Protein AF-A0A7V9T145-F1 (afdb_monomer_lite)

Foldseek 3Di:
DVVQVAAPAFDDWDDDPVDPDIDTHHVLNVLVVVQQADPAAEQFELCQLQNAPCCDPPRPRVRGHSDVSQDPPRAHPNGAHHAYQYFPHGQPCLVVVVVVQSVCVSVVNHPDFDADPSNYRCVFFVDFQLVLAPQVVLLLLLHEDPDQPDLHHPQQQAAPRVPAGGCCSVCPRPNNDHDAVNNRHHHCNRRDSCPNPVRPPRRHRDPVCVVSSVVSNVSNVPVVVVVVLVVLVVPDDPLCVVVVDDPDPPDPRDRDDPVSVVVVVVVQCVVCVVHDPPDDDPPPCCVPSPPDDPVPDPPPDPPVVPPPPPPPDD

Secondary structure (DSSP, 8-state):
-TTTTS-S-EEEEEE-TTSSSEEEEEHHHHHHHHGGG-S--EEESHHHHH--GGGSTT-SS----HHHHH-TT---TTS--PEEE--SSPPHHHHHHHHHHHHHHHTTSSPPPPB-TTSSBHHHHSSBGGGG-TTHHHHHTT-B-SSTT-SSBGGGGT--GGG-B--HHHH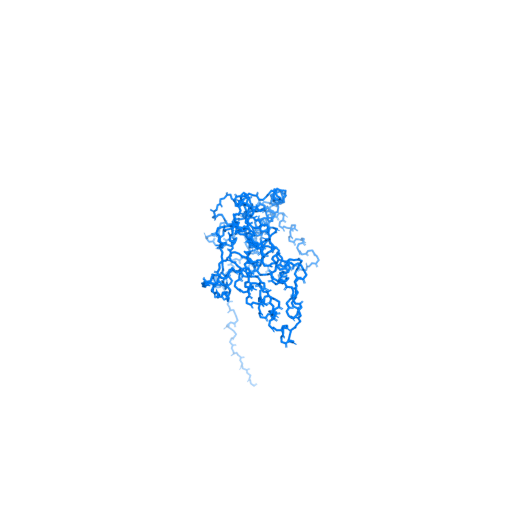TTBTTB--TTTTTPPP--TTSTTTTGGG-STTS--TTHHHHHHHHHHHHHHHHHHHHHHHHHHTS-HHHHHHT----TT---PPPPHHHHHHHHHHHHHHTTTSPPSSPPTT--HHHHSS-BTTB-TT---GGG---------

Sequence (314 aa):
ADRTGGYFCAMGVETITDREGSHPVPTATWLARLAPGAAATIAIGTCATWGGIPSADGNPTGSMSVMDYLGGDYRSAFGLPVINIPGCAPVGDNFTETVFAVLLFLQGLGPLPTFDELGRPAWLFGETVHRGCTRAGYYEEGVFAKEYGDPECLVEIGCWGPVVNCNIVKRGAINHMGGCMEAGGVCIACTMPGFPDKFSPFYKAPPGALVSTAASMGVGAVIRRLRRLSNRHASREVRWDRLDQVPSGWGNLKAQTPSLKVMELFYQKWQHFRAKKPGRPPGSEDRFWGGDRPGLRSDYHDHSATLEDTDERH

pLDDT: mean 86.25, std 15.74, range [39.91, 98.69]

Structure (mmCIF, N/CA/C/O backbone):
data_AF-A0A7V9T145-F1
#
_entry.id   AF-A0A7V9T145-F1
#
loop_
_atom_site.group_PDB
_atom_site.id
_atom_site.type_symbol
_atom_site.label_atom_id
_atom_site.label_alt_id
_atom_site.label_comp_id
_atom_site.label_asym_id
_atom_site.label_entity_id
_atom_site.label_seq_id
_atom_site.pdbx_PDB_ins_code
_atom_site.Cartn_x
_atom_site.Cartn_y
_atom_site.Cartn_z
_atom_site.occupancy
_atom_site.B_iso_or_equiv
_atom_site.auth_seq_id
_atom_site.auth_comp_id
_atom_site.auth_asym_id
_atom_site.auth_atom_id
_atom_site.pdbx_PDB_model_num
ATOM 1 N N . ALA A 1 1 ? 13.802 12.932 -31.241 1.00 54.22 1 ALA A N 1
ATOM 2 C CA . ALA A 1 1 ? 14.193 14.339 -31.042 1.00 54.22 1 ALA A CA 1
ATOM 3 C C . ALA A 1 1 ? 13.202 15.263 -31.738 1.00 54.22 1 ALA A C 1
ATOM 5 O O . ALA A 1 1 ? 12.566 16.042 -31.051 1.00 54.22 1 ALA A O 1
ATOM 6 N N . ASP A 1 2 ? 12.962 15.095 -33.040 1.00 46.81 2 ASP A N 1
ATOM 7 C CA . ASP A 1 2 ? 12.164 16.046 -33.838 1.00 46.81 2 ASP A CA 1
ATOM 8 C C . ASP A 1 2 ? 10.702 16.230 -33.386 1.00 46.81 2 ASP A C 1
ATOM 10 O O . ASP A 1 2 ? 10.147 17.310 -33.547 1.00 46.81 2 ASP A O 1
ATOM 14 N N . ARG A 1 3 ? 10.083 15.226 -32.743 1.00 50.62 3 ARG A N 1
ATOM 15 C CA . ARG A 1 3 ? 8.720 15.341 -32.176 1.00 50.62 3 ARG A CA 1
ATOM 16 C C . ARG A 1 3 ? 8.668 15.963 -30.770 1.00 50.62 3 ARG A C 1
ATOM 18 O O . ARG A 1 3 ? 7.638 16.496 -30.385 1.00 50.62 3 ARG A O 1
ATOM 25 N N . THR A 1 4 ? 9.738 15.854 -29.983 1.00 58.78 4 THR A N 1
ATOM 26 C CA . THR A 1 4 ? 9.765 16.199 -28.542 1.00 58.78 4 THR A CA 1
ATOM 27 C C . THR A 1 4 ? 10.765 17.303 -28.196 1.00 58.78 4 THR A C 1
ATOM 29 O O . THR A 1 4 ? 10.908 17.648 -27.030 1.00 58.78 4 THR A O 1
ATOM 32 N N . GLY A 1 5 ? 11.515 17.819 -29.172 1.00 63.78 5 GLY A N 1
ATOM 33 C CA . GLY A 1 5 ? 12.605 18.776 -28.957 1.00 63.78 5 GLY A CA 1
ATOM 34 C C . GLY A 1 5 ? 13.841 18.204 -28.246 1.00 63.78 5 GLY A C 1
ATOM 35 O O . GLY A 1 5 ? 14.768 18.954 -27.963 1.00 63.78 5 GLY A O 1
ATOM 36 N N . GLY A 1 6 ? 13.886 16.898 -27.946 1.00 79.12 6 GLY A N 1
ATOM 37 C CA . GLY A 1 6 ? 14.974 16.287 -27.173 1.00 79.12 6 GLY A CA 1
ATOM 38 C C . GLY A 1 6 ? 14.557 15.015 -26.429 1.00 79.12 6 GLY A C 1
ATOM 39 O O . GLY A 1 6 ? 13.824 14.186 -26.978 1.00 79.12 6 GLY A O 1
ATOM 40 N N . TYR A 1 7 ? 15.031 14.865 -25.190 1.00 86.25 7 TYR A N 1
ATOM 41 C CA . TYR A 1 7 ? 14.734 13.760 -24.271 1.00 86.25 7 TYR A CA 1
ATOM 42 C C . TYR A 1 7 ? 14.264 14.307 -22.911 1.00 86.25 7 TYR A C 1
ATOM 44 O O . TYR A 1 7 ? 14.775 15.317 -22.440 1.00 86.25 7 TYR A O 1
ATOM 52 N N . PHE A 1 8 ? 13.314 13.626 -22.261 1.00 91.94 8 PHE A N 1
ATOM 53 C CA . PHE A 1 8 ? 12.857 13.984 -20.906 1.00 91.94 8 PHE A CA 1
ATOM 54 C C . PHE A 1 8 ? 13.729 13.373 -19.800 1.00 91.94 8 PHE A C 1
ATOM 56 O O . PHE A 1 8 ? 13.826 13.924 -18.709 1.00 91.94 8 PHE A O 1
ATOM 63 N N . CYS A 1 9 ? 14.365 12.231 -20.074 1.00 93.88 9 CYS A N 1
ATOM 64 C CA . CYS A 1 9 ? 15.250 11.538 -19.144 1.00 93.88 9 CYS A CA 1
ATOM 65 C C . CYS A 1 9 ? 16.340 10.800 -19.929 1.00 93.88 9 CYS A C 1
ATOM 67 O O . CYS A 1 9 ? 16.038 10.057 -20.866 1.00 93.88 9 CYS A O 1
ATOM 69 N N . ALA A 1 10 ? 17.599 11.008 -19.554 1.00 93.69 10 ALA A N 1
ATOM 70 C CA . ALA A 1 10 ? 18.749 10.339 -20.146 1.00 93.69 10 ALA A CA 1
ATOM 71 C C . ALA A 1 10 ? 19.770 9.985 -19.064 1.00 93.69 10 ALA A C 1
ATOM 73 O O . ALA A 1 10 ? 19.859 10.656 -18.036 1.00 93.69 10 ALA A O 1
ATOM 74 N N . MET A 1 11 ? 20.537 8.928 -19.309 1.00 95.00 11 MET A N 1
ATOM 75 C CA . MET A 1 11 ? 21.621 8.479 -18.444 1.00 95.00 11 MET A CA 1
ATOM 76 C C . MET A 1 11 ? 22.809 8.088 -19.320 1.00 95.00 11 MET A C 1
ATOM 78 O O . MET A 1 11 ? 22.653 7.314 -20.255 1.00 95.00 11 MET A O 1
ATOM 82 N N . GLY A 1 12 ? 23.996 8.615 -19.027 1.00 93.62 12 GLY A N 1
ATOM 83 C CA . GLY A 1 12 ? 25.187 8.368 -19.844 1.00 93.62 12 GLY A CA 1
ATOM 84 C C . GLY A 1 12 ? 25.146 9.027 -21.229 1.00 93.62 12 GLY A C 1
ATOM 85 O O . GLY A 1 12 ? 24.196 9.726 -21.589 1.00 93.62 12 GLY A O 1
ATOM 86 N N . VAL A 1 13 ? 26.215 8.807 -21.995 1.00 91.56 13 VAL A N 1
ATOM 87 C CA . VAL A 1 13 ? 26.423 9.350 -23.344 1.00 91.56 13 VAL A CA 1
ATOM 88 C C . VAL A 1 13 ? 26.999 8.269 -24.256 1.00 91.56 13 VAL A C 1
ATOM 90 O O . VAL A 1 13 ? 27.774 7.432 -23.797 1.00 91.56 13 VAL A O 1
ATOM 93 N N . GLU A 1 14 ? 26.638 8.288 -25.536 1.00 88.00 14 GLU A N 1
ATOM 94 C CA . GLU A 1 14 ? 27.227 7.417 -26.556 1.00 88.00 14 GLU A CA 1
ATOM 95 C C . GLU A 1 14 ? 27.640 8.217 -27.793 1.00 88.00 14 GLU A C 1
ATOM 97 O O . GLU A 1 14 ? 27.057 9.257 -28.106 1.00 88.00 14 GLU A O 1
ATOM 102 N N . THR A 1 15 ? 28.680 7.746 -28.477 1.00 83.44 15 THR A N 1
ATOM 103 C CA . THR A 1 15 ? 29.142 8.315 -29.747 1.00 83.44 15 THR A CA 1
ATOM 104 C C . THR A 1 15 ? 28.602 7.443 -30.872 1.00 83.44 15 THR A C 1
ATOM 106 O O . THR A 1 15 ? 28.925 6.257 -30.934 1.00 83.44 15 THR A O 1
ATOM 109 N N . ILE A 1 16 ? 27.782 8.013 -31.758 1.00 71.94 16 ILE A N 1
ATOM 110 C CA . ILE A 1 16 ? 27.348 7.324 -32.980 1.00 71.94 16 ILE A CA 1
ATOM 111 C C . ILE A 1 16 ? 28.464 7.481 -34.009 1.00 71.94 16 ILE A C 1
ATOM 113 O O . ILE A 1 16 ? 28.870 8.597 -34.309 1.00 71.94 16 ILE A O 1
ATOM 117 N N . THR A 1 17 ? 28.943 6.371 -34.567 1.00 65.06 17 THR A N 1
ATOM 118 C CA . THR A 1 17 ? 30.048 6.340 -35.545 1.00 65.06 17 THR A CA 1
ATOM 119 C C . THR A 1 17 ? 29.794 7.191 -36.792 1.00 65.06 17 THR A C 1
ATOM 121 O O . THR A 1 17 ? 30.741 7.616 -37.445 1.00 65.06 17 THR A O 1
ATOM 124 N N . ASP A 1 18 ? 28.525 7.480 -37.085 1.00 64.50 18 ASP A N 1
ATOM 125 C CA . ASP A 1 18 ? 28.069 8.061 -38.349 1.00 64.50 18 ASP A CA 1
ATOM 126 C C . ASP A 1 18 ? 27.636 9.539 -38.217 1.00 64.50 18 ASP A C 1
ATOM 128 O O . ASP A 1 18 ? 27.174 10.148 -39.184 1.00 64.50 18 ASP A O 1
ATOM 132 N N . ARG A 1 19 ? 27.751 10.138 -37.022 1.00 60.25 19 ARG A N 1
ATOM 133 C CA . ARG A 1 19 ? 27.501 11.569 -36.770 1.00 60.25 19 ARG A CA 1
ATOM 134 C C . ARG A 1 19 ? 28.586 12.121 -35.851 1.00 60.25 19 ARG A C 1
ATOM 136 O O . ARG A 1 19 ? 28.863 11.535 -34.812 1.00 60.25 19 ARG A O 1
ATOM 143 N N . GLU A 1 20 ? 29.169 13.269 -36.190 1.00 62.22 20 GLU A N 1
ATOM 144 C CA . GLU A 1 20 ? 30.061 13.969 -35.261 1.00 62.22 20 GLU A CA 1
ATOM 145 C C . GLU A 1 20 ? 29.284 14.375 -33.995 1.00 62.22 20 GLU A C 1
ATOM 147 O O . GLU A 1 20 ? 28.350 15.176 -34.057 1.00 62.22 20 GLU A O 1
ATOM 152 N N . GLY A 1 21 ? 29.663 13.807 -32.845 1.00 70.44 21 GLY A N 1
ATOM 153 C CA . GLY A 1 21 ? 29.170 14.203 -31.524 1.00 70.44 21 GLY A CA 1
ATOM 154 C C . GLY A 1 21 ? 28.744 13.040 -30.623 1.00 70.44 21 GLY A C 1
ATOM 155 O O . GLY A 1 21 ? 28.199 12.032 -31.070 1.00 70.44 21 GLY A O 1
ATOM 156 N N . SER A 1 22 ? 28.970 13.198 -29.317 1.00 79.88 22 SER A N 1
ATOM 157 C CA . SER A 1 22 ? 28.347 12.353 -28.294 1.00 79.88 22 SER A CA 1
ATOM 158 C C . SER A 1 22 ? 26.926 12.828 -28.019 1.00 79.88 22 SER A C 1
ATOM 160 O O . SER A 1 22 ? 26.682 14.032 -27.924 1.00 79.88 22 SER A O 1
ATOM 162 N N . HIS A 1 23 ? 25.992 11.899 -27.836 1.00 85.00 23 HIS A N 1
ATOM 163 C CA . HIS A 1 23 ? 24.628 12.226 -27.445 1.00 85.00 23 HIS A CA 1
ATOM 164 C C . HIS A 1 23 ? 24.214 11.485 -26.167 1.00 85.00 23 HIS A C 1
ATOM 166 O O . HIS A 1 23 ? 24.665 10.367 -25.913 1.00 85.00 23 HIS A O 1
ATOM 172 N N . PRO A 1 24 ? 23.328 12.074 -25.352 1.00 90.62 24 PRO A N 1
ATOM 173 C CA . PRO A 1 24 ? 22.758 11.396 -24.194 1.00 90.62 24 PRO A CA 1
ATOM 174 C C . PRO A 1 24 ? 21.926 10.181 -24.602 1.00 90.62 24 PRO A C 1
ATOM 176 O O . PRO A 1 24 ? 21.231 10.211 -25.622 1.00 90.62 24 PRO A O 1
ATOM 179 N N . VAL A 1 25 ? 21.984 9.116 -23.802 1.00 91.94 25 VAL A N 1
ATOM 180 C CA . VAL A 1 25 ? 21.205 7.893 -24.039 1.00 91.94 25 VAL A CA 1
ATOM 181 C C . VAL A 1 25 ? 19.909 7.964 -23.229 1.00 91.94 25 VAL A C 1
ATOM 183 O O . VAL A 1 25 ? 19.971 8.006 -21.996 1.00 91.94 25 VAL A O 1
ATOM 186 N N . PRO A 1 26 ? 18.724 7.983 -23.868 1.00 92.38 26 PRO A N 1
ATOM 187 C CA . PRO A 1 26 ? 17.456 7.946 -23.148 1.00 92.38 26 PRO A CA 1
ATOM 188 C C . PRO A 1 26 ? 17.372 6.730 -22.221 1.00 92.38 26 PRO A C 1
ATOM 190 O O . PRO A 1 26 ? 17.776 5.629 -22.593 1.00 92.38 26 PRO A O 1
ATOM 193 N N . THR A 1 27 ? 16.814 6.888 -21.022 1.00 94.31 27 THR A N 1
ATOM 194 C CA . THR A 1 27 ? 16.737 5.783 -20.043 1.00 94.31 27 THR A CA 1
ATOM 195 C C . THR A 1 27 ? 15.926 4.586 -20.543 1.00 94.31 27 THR A C 1
ATOM 197 O O . THR A 1 27 ? 16.288 3.445 -20.266 1.00 94.31 27 THR A O 1
ATOM 200 N N . ALA A 1 28 ? 14.896 4.819 -21.361 1.00 93.50 28 ALA A N 1
ATOM 201 C CA . ALA A 1 28 ? 14.155 3.755 -22.042 1.00 93.50 28 ALA A CA 1
ATOM 202 C C . ALA A 1 28 ? 15.056 2.906 -22.964 1.00 93.50 28 ALA A C 1
ATOM 204 O O . ALA A 1 28 ? 14.918 1.687 -23.013 1.00 93.50 28 ALA A O 1
ATOM 205 N N . THR A 1 29 ? 16.035 3.525 -23.634 1.00 93.94 29 THR A N 1
ATOM 206 C CA . THR A 1 29 ? 17.014 2.810 -24.467 1.00 93.94 29 THR A CA 1
ATOM 207 C C . THR A 1 29 ? 17.874 1.869 -23.627 1.00 93.94 29 THR A C 1
ATOM 209 O O . THR A 1 29 ? 18.133 0.742 -24.046 1.00 93.94 29 THR A O 1
ATOM 212 N N . TRP A 1 30 ? 18.285 2.284 -22.423 1.00 95.75 30 TRP A N 1
ATOM 213 C CA . TRP A 1 30 ? 18.982 1.385 -21.500 1.00 95.75 30 TRP A CA 1
ATOM 214 C C . TRP A 1 30 ? 18.117 0.204 -21.089 1.00 95.75 30 TRP A C 1
ATOM 216 O O . TRP A 1 30 ? 18.595 -0.927 -21.113 1.00 95.75 30 TRP A O 1
ATOM 226 N N . LEU A 1 31 ? 16.846 0.446 -20.768 1.00 96.25 31 LEU A N 1
ATOM 227 C CA . LEU A 1 31 ? 15.922 -0.621 -20.401 1.00 96.25 31 LEU A CA 1
ATOM 228 C C . LEU A 1 31 ? 15.773 -1.647 -21.536 1.00 96.25 31 LEU A C 1
ATOM 230 O O . LEU A 1 31 ? 15.919 -2.840 -21.288 1.00 96.25 31 LEU A O 1
ATOM 234 N N . ALA A 1 32 ? 15.591 -1.197 -22.782 1.00 95.94 32 ALA A N 1
ATOM 235 C CA . ALA A 1 32 ? 15.514 -2.081 -23.949 1.00 95.94 32 ALA A CA 1
ATOM 236 C C . ALA A 1 32 ? 16.791 -2.906 -24.180 1.00 95.94 32 ALA A C 1
ATOM 238 O O . ALA A 1 32 ? 16.711 -4.065 -24.580 1.00 95.94 32 ALA A O 1
ATOM 239 N N . ARG A 1 33 ? 17.971 -2.325 -23.929 1.00 96.19 33 ARG A N 1
ATOM 240 C CA . ARG A 1 33 ? 19.263 -3.010 -24.109 1.00 96.19 33 ARG A CA 1
ATOM 241 C C . ARG A 1 33 ? 19.558 -4.015 -22.995 1.00 96.19 33 ARG A C 1
ATOM 243 O O . ARG A 1 33 ? 20.110 -5.076 -23.265 1.00 96.19 33 ARG A O 1
ATOM 250 N N . LEU A 1 34 ? 19.229 -3.674 -21.750 1.00 97.81 34 LEU A N 1
ATOM 251 C CA . LEU A 1 34 ? 19.644 -4.436 -20.569 1.00 97.81 34 LEU A CA 1
ATOM 252 C C . LEU A 1 34 ? 18.627 -5.509 -20.164 1.00 97.81 34 LEU A C 1
ATOM 254 O O . LEU A 1 34 ? 19.027 -6.597 -19.754 1.00 97.81 34 LEU A O 1
ATOM 258 N N . ALA A 1 35 ? 17.325 -5.235 -20.289 1.00 97.69 35 ALA A N 1
ATOM 259 C CA . ALA A 1 35 ? 16.279 -6.134 -19.801 1.00 97.69 35 ALA A CA 1
ATOM 260 C C . ALA A 1 35 ? 16.310 -7.551 -20.415 1.00 97.69 35 ALA A C 1
ATOM 262 O O . ALA A 1 35 ? 16.080 -8.496 -19.658 1.00 97.69 35 ALA A O 1
ATOM 263 N N . PRO A 1 36 ? 16.611 -7.758 -21.717 1.00 95.44 36 PRO A N 1
ATOM 264 C CA . PRO A 1 36 ? 16.660 -9.106 -22.297 1.00 95.44 36 PRO A CA 1
ATOM 265 C C . PRO A 1 36 ? 17.765 -9.998 -21.712 1.00 95.44 36 PRO A C 1
ATOM 267 O O . PRO A 1 36 ? 17.592 -11.209 -21.618 1.00 95.44 36 PRO A O 1
ATOM 270 N N . GLY A 1 37 ? 18.898 -9.410 -21.308 1.00 96.94 37 GLY A N 1
ATOM 271 C CA . GLY A 1 37 ? 20.033 -10.135 -20.724 1.00 96.94 37 GLY A CA 1
ATOM 272 C C . GLY A 1 37 ? 20.033 -10.185 -19.194 1.00 96.94 37 GLY A C 1
ATOM 273 O O . GLY A 1 37 ? 20.878 -10.853 -18.601 1.00 96.94 37 GLY A O 1
ATOM 274 N N . ALA A 1 38 ? 19.118 -9.469 -18.537 1.00 98.06 38 ALA A N 1
ATOM 275 C CA . ALA A 1 38 ? 19.057 -9.404 -17.084 1.00 98.06 38 ALA A CA 1
ATOM 276 C C . ALA A 1 38 ? 18.619 -10.746 -16.481 1.00 98.06 38 ALA A C 1
ATOM 278 O O . ALA A 1 38 ? 17.720 -11.409 -17.000 1.00 98.06 38 ALA A O 1
ATOM 279 N N . ALA A 1 39 ? 19.205 -11.123 -15.339 1.00 97.44 39 ALA A N 1
ATOM 280 C CA . ALA A 1 39 ? 18.784 -12.327 -14.622 1.00 97.44 39 ALA A CA 1
ATOM 281 C C . ALA A 1 39 ? 17.340 -12.202 -14.101 1.00 97.44 39 ALA A C 1
ATOM 283 O O . ALA A 1 39 ? 16.518 -13.106 -14.248 1.00 97.44 39 ALA A O 1
ATOM 284 N N . ALA A 1 40 ? 17.016 -11.029 -13.564 1.00 97.69 40 ALA A N 1
ATOM 285 C CA . ALA A 1 40 ? 15.676 -10.603 -13.198 1.00 97.69 40 ALA A CA 1
ATOM 286 C C . ALA A 1 40 ? 15.556 -9.093 -13.431 1.00 97.69 40 ALA A C 1
ATOM 288 O O . ALA A 1 40 ? 16.534 -8.362 -13.268 1.00 97.69 40 ALA A O 1
ATOM 289 N N . THR A 1 41 ? 14.351 -8.632 -13.757 1.00 98.12 41 THR A N 1
ATOM 290 C CA . THR A 1 41 ? 14.025 -7.204 -13.837 1.00 98.12 41 THR A CA 1
ATOM 291 C C . THR A 1 41 ? 13.058 -6.872 -12.713 1.00 98.12 41 THR A C 1
ATOM 293 O O . THR A 1 41 ? 11.949 -7.401 -12.668 1.00 98.12 41 THR A O 1
ATOM 296 N N . ILE A 1 42 ? 13.491 -6.013 -11.790 1.00 98.25 42 ILE A N 1
ATOM 297 C CA . ILE A 1 42 ? 12.717 -5.623 -10.609 1.00 98.25 42 ILE A CA 1
ATOM 298 C C . ILE A 1 42 ? 12.365 -4.141 -10.732 1.00 98.25 42 ILE A C 1
ATOM 300 O O . ILE A 1 42 ? 13.246 -3.282 -10.715 1.00 98.25 42 ILE A O 1
ATOM 304 N N . ALA A 1 43 ? 11.076 -3.843 -10.847 1.00 98.44 43 ALA A N 1
ATOM 305 C CA . ALA A 1 43 ? 10.554 -2.487 -10.834 1.00 98.44 43 ALA A CA 1
ATOM 306 C C . ALA A 1 43 ? 10.288 -2.063 -9.384 1.00 98.44 43 ALA A C 1
ATOM 308 O O . ALA A 1 43 ? 9.447 -2.644 -8.698 1.00 98.44 43 ALA A O 1
ATOM 309 N N . ILE A 1 44 ? 11.021 -1.056 -8.907 1.00 98.50 44 ILE A N 1
ATOM 310 C CA . ILE A 1 44 ? 10.969 -0.607 -7.511 1.00 98.50 44 ILE A CA 1
ATOM 311 C C . ILE A 1 44 ? 10.294 0.758 -7.440 1.00 98.50 44 ILE A C 1
ATOM 313 O O . ILE A 1 44 ? 10.715 1.724 -8.074 1.00 98.50 44 ILE A O 1
ATOM 317 N N . GLY A 1 45 ? 9.252 0.830 -6.623 1.00 98.62 45 GLY A N 1
ATOM 318 C CA . GLY A 1 45 ? 8.406 1.994 -6.456 1.00 98.62 45 GLY A CA 1
ATOM 319 C C . GLY A 1 45 ? 7.301 2.095 -7.503 1.00 98.62 45 GLY A C 1
ATOM 320 O O . GLY A 1 45 ? 7.355 1.533 -8.599 1.00 98.62 45 GLY A O 1
ATOM 321 N N . THR A 1 46 ? 6.259 2.838 -7.151 1.00 98.69 46 THR A N 1
ATOM 322 C CA . THR A 1 46 ? 5.044 2.977 -7.969 1.00 98.69 46 THR A CA 1
ATOM 323 C C . THR A 1 46 ? 5.318 3.601 -9.331 1.00 98.69 46 THR A C 1
ATOM 325 O O . THR A 1 46 ? 4.723 3.194 -10.323 1.00 98.69 46 THR A O 1
ATOM 328 N N . CYS A 1 47 ? 6.304 4.498 -9.413 1.00 98.56 47 CYS A N 1
ATOM 329 C CA . CYS A 1 47 ? 6.721 5.071 -10.686 1.00 98.56 47 CYS A CA 1
ATOM 330 C C . CYS A 1 47 ? 7.255 4.008 -11.659 1.00 98.56 47 CYS A C 1
ATOM 332 O O . CYS A 1 47 ? 6.882 3.989 -12.824 1.00 98.56 47 CYS A O 1
ATOM 334 N N . ALA A 1 48 ? 8.097 3.087 -11.186 1.00 98.50 48 ALA A N 1
ATOM 335 C CA . ALA A 1 48 ? 8.656 2.044 -12.042 1.00 98.50 48 ALA A CA 1
ATOM 336 C C . ALA A 1 48 ? 7.647 0.924 -12.339 1.00 98.50 48 ALA A C 1
ATOM 338 O O . ALA A 1 48 ? 7.693 0.332 -13.412 1.00 98.50 48 ALA A O 1
ATOM 339 N N . THR A 1 49 ? 6.752 0.625 -11.395 1.00 98.44 49 THR A N 1
ATOM 340 C CA . THR A 1 49 ? 5.801 -0.496 -11.501 1.00 98.44 49 THR A CA 1
ATOM 341 C C . THR A 1 49 ? 4.563 -0.160 -12.325 1.00 98.44 49 THR A C 1
ATOM 343 O O . THR A 1 49 ? 4.146 -1.004 -13.110 1.00 98.44 49 THR A O 1
ATOM 346 N N . TRP A 1 50 ? 4.018 1.062 -12.207 1.00 98.12 50 TRP A N 1
ATOM 347 C CA . TRP A 1 50 ? 2.781 1.492 -12.896 1.00 98.12 50 TRP A CA 1
ATOM 348 C C . TRP A 1 50 ? 2.823 2.927 -13.439 1.00 98.12 50 TRP A C 1
ATOM 350 O O . TRP A 1 50 ? 1.791 3.485 -13.790 1.00 98.12 50 TRP A O 1
ATOM 360 N N . GLY A 1 51 ? 3.999 3.557 -13.473 1.00 97.88 51 GLY A N 1
ATOM 361 C CA . GLY A 1 51 ? 4.177 4.935 -13.935 1.00 97.88 51 GLY A CA 1
ATOM 362 C C . GLY A 1 51 ? 3.977 5.976 -12.827 1.00 97.88 51 GLY A C 1
ATOM 363 O O . GLY A 1 51 ? 4.793 6.890 -12.703 1.00 97.88 51 GLY A O 1
ATOM 364 N N . GLY A 1 52 ? 2.994 5.783 -11.940 1.00 98.19 52 GLY A N 1
ATOM 365 C CA . GLY A 1 52 ? 2.787 6.593 -10.735 1.00 98.19 52 GLY A CA 1
ATOM 366 C C . GLY A 1 52 ? 2.533 8.080 -11.013 1.00 98.19 52 GLY A C 1
ATOM 367 O O . GLY A 1 52 ? 1.904 8.444 -11.997 1.00 98.19 52 GLY A O 1
ATOM 368 N N . ILE A 1 53 ? 3.032 8.966 -10.139 1.00 98.31 53 ILE A N 1
ATOM 369 C CA . ILE A 1 53 ? 2.833 10.423 -10.282 1.00 98.31 53 ILE A CA 1
ATOM 370 C C . ILE A 1 53 ? 3.339 10.955 -11.640 1.00 98.31 53 ILE A C 1
ATOM 372 O O . ILE A 1 53 ? 2.614 11.726 -12.262 1.00 98.31 53 ILE A O 1
ATOM 376 N N . PRO A 1 54 ? 4.525 10.561 -12.151 1.00 97.81 54 PRO A N 1
ATOM 377 C CA . PRO A 1 54 ? 4.976 11.002 -13.473 1.00 97.81 54 PRO A CA 1
ATOM 378 C C . PRO A 1 54 ? 4.052 10.621 -14.636 1.00 97.81 54 PRO A C 1
ATOM 380 O O . PRO A 1 54 ? 4.060 11.319 -15.644 1.00 97.81 54 PRO A O 1
ATOM 383 N N . SER A 1 55 ? 3.289 9.529 -14.522 1.00 97.75 55 SER A N 1
ATOM 384 C CA . SER A 1 55 ? 2.335 9.084 -15.547 1.00 97.75 55 SER A CA 1
ATOM 385 C C . SER A 1 55 ? 0.892 9.495 -15.254 1.00 97.75 55 SER A C 1
ATOM 387 O O . SER A 1 55 ? -0.014 8.998 -15.922 1.00 97.75 55 SER A O 1
ATOM 389 N N . ALA A 1 56 ? 0.666 10.346 -14.251 1.00 97.75 56 ALA A N 1
ATOM 390 C CA . ALA A 1 56 ? -0.664 10.838 -13.913 1.00 97.75 56 ALA A CA 1
ATOM 391 C C . ALA A 1 56 ? -1.311 11.581 -15.096 1.00 97.75 56 ALA A C 1
ATOM 393 O O . ALA A 1 56 ? -0.637 11.971 -16.062 1.00 97.75 56 ALA A O 1
ATOM 394 N N . ASP A 1 57 ? -2.626 11.774 -15.023 1.00 97.25 57 ASP A N 1
ATOM 395 C CA . ASP A 1 57 ? -3.381 12.484 -16.052 1.00 97.25 57 ASP A CA 1
ATOM 396 C C . ASP A 1 57 ? -2.799 13.883 -16.326 1.00 97.25 57 ASP A C 1
ATOM 398 O O . ASP A 1 57 ? -2.379 14.612 -15.424 1.00 97.25 57 ASP A O 1
ATOM 402 N N . GLY A 1 58 ? -2.727 14.243 -17.607 1.00 95.62 58 GLY A N 1
ATOM 403 C CA . GLY A 1 58 ? -2.072 15.471 -18.064 1.00 95.62 58 GLY A CA 1
ATOM 404 C C . GLY A 1 58 ? -0.540 15.415 -18.163 1.00 95.62 58 GLY A C 1
ATOM 405 O O . GLY A 1 58 ? 0.074 16.452 -18.423 1.00 95.62 58 GLY A O 1
ATOM 406 N N . ASN A 1 59 ? 0.104 14.250 -17.990 1.00 94.75 59 ASN A N 1
ATOM 407 C CA . ASN A 1 59 ? 1.558 14.156 -18.144 1.00 94.75 59 ASN A CA 1
ATOM 408 C C . ASN A 1 59 ? 2.019 14.541 -19.574 1.00 94.75 59 ASN A C 1
ATOM 410 O O . ASN A 1 59 ? 1.531 13.985 -20.559 1.00 94.75 59 ASN A O 1
ATOM 414 N N . PRO A 1 60 ? 2.991 15.463 -19.721 1.00 92.75 60 PRO A N 1
ATOM 415 C CA . PRO A 1 60 ? 3.498 15.881 -21.032 1.00 92.75 60 PRO A CA 1
ATOM 416 C C . PRO A 1 60 ? 4.611 14.965 -21.566 1.00 92.75 60 PRO A C 1
ATOM 418 O O . PRO A 1 60 ? 5.086 15.150 -22.686 1.00 92.75 60 PRO A O 1
ATOM 421 N N . THR A 1 61 ? 5.076 14.013 -20.752 1.00 93.00 61 THR A N 1
ATOM 422 C CA . THR A 1 61 ? 6.263 13.192 -21.020 1.00 93.00 61 THR A CA 1
ATOM 423 C C . THR A 1 61 ? 5.943 11.865 -21.701 1.00 93.00 61 THR A C 1
ATOM 425 O O . THR A 1 61 ? 6.844 11.255 -22.279 1.00 93.00 61 THR A O 1
ATOM 428 N N . GLY A 1 62 ? 4.693 11.394 -21.623 1.00 92.19 62 GLY A N 1
ATOM 429 C CA . GLY A 1 62 ? 4.331 10.024 -21.991 1.00 92.19 62 GLY A CA 1
ATOM 430 C C . GLY A 1 62 ? 4.971 8.986 -21.066 1.00 92.19 62 GLY A C 1
ATOM 431 O O . GLY A 1 62 ? 5.313 7.892 -21.516 1.00 92.19 62 GLY A O 1
ATOM 432 N N . SER A 1 63 ? 5.212 9.347 -19.801 1.00 95.94 63 SER A N 1
ATOM 433 C CA . SER A 1 63 ? 5.811 8.450 -18.811 1.00 95.94 63 SER A CA 1
ATOM 434 C C . SER A 1 63 ? 4.931 7.218 -18.593 1.00 95.94 63 SER A C 1
ATOM 436 O O . SER A 1 63 ? 3.714 7.323 -18.499 1.00 95.94 63 SER A O 1
ATOM 438 N N . MET A 1 64 ? 5.563 6.051 -18.487 1.00 96.31 64 MET A N 1
ATOM 439 C CA . MET A 1 64 ? 4.904 4.759 -18.277 1.00 96.31 64 MET A CA 1
ATOM 440 C C . MET A 1 64 ? 5.777 3.854 -17.406 1.00 96.31 64 MET A C 1
ATOM 442 O O . MET A 1 64 ? 6.927 4.192 -17.106 1.00 96.31 64 MET A O 1
ATOM 446 N N . SER A 1 65 ? 5.236 2.708 -17.005 1.00 98.00 65 SER A N 1
ATOM 447 C CA . SER A 1 65 ? 5.963 1.738 -16.193 1.00 98.00 65 SER A CA 1
ATOM 448 C C . SER A 1 65 ? 6.946 0.877 -16.987 1.00 98.00 65 SER A C 1
ATOM 450 O O . SER A 1 65 ? 6.894 0.787 -18.213 1.00 98.00 65 SER A O 1
ATOM 452 N N . VAL A 1 66 ? 7.819 0.173 -16.263 1.00 98.38 66 VAL A N 1
ATOM 453 C CA . VAL A 1 66 ? 8.673 -0.889 -16.816 1.00 98.38 66 VAL A CA 1
ATOM 454 C C . VAL A 1 66 ? 7.825 -2.022 -17.397 1.00 98.38 66 VAL A C 1
ATOM 456 O O . VAL A 1 66 ? 8.172 -2.566 -18.442 1.00 98.38 66 VAL A O 1
ATOM 459 N N . MET A 1 67 ? 6.714 -2.364 -16.739 1.00 96.38 67 MET A N 1
ATOM 460 C CA . MET A 1 67 ? 5.800 -3.415 -17.185 1.00 96.38 67 MET A CA 1
ATOM 461 C C . MET A 1 67 ? 5.098 -3.039 -18.497 1.00 96.38 67 MET A C 1
ATOM 463 O O . MET A 1 67 ? 5.045 -3.864 -19.405 1.00 96.38 67 MET A O 1
ATOM 467 N N . ASP A 1 68 ? 4.637 -1.794 -18.630 1.00 97.44 68 ASP A N 1
ATOM 468 C CA . ASP A 1 68 ? 4.025 -1.291 -19.867 1.00 97.44 68 ASP A CA 1
ATOM 469 C C . ASP A 1 68 ? 5.051 -1.203 -21.001 1.00 97.44 68 ASP A C 1
ATOM 471 O O . ASP A 1 68 ? 4.749 -1.550 -22.140 1.00 97.44 68 ASP A O 1
ATOM 475 N N . TYR A 1 69 ? 6.278 -0.771 -20.688 1.00 97.88 69 TYR A N 1
ATOM 476 C CA . TYR A 1 69 ? 7.342 -0.631 -21.679 1.00 97.88 69 TYR A CA 1
ATOM 477 C C . TYR A 1 69 ? 7.824 -1.979 -22.232 1.00 97.88 69 TYR A C 1
ATOM 479 O O . TYR A 1 69 ? 8.040 -2.109 -23.436 1.00 97.88 69 TYR A O 1
ATOM 487 N N . LEU A 1 70 ? 8.024 -2.977 -21.364 1.00 97.25 70 LEU A N 1
ATOM 488 C CA . LEU A 1 70 ? 8.521 -4.300 -21.760 1.00 97.25 70 LEU A CA 1
ATOM 489 C C . LEU A 1 70 ? 7.413 -5.223 -22.293 1.00 97.25 70 LEU A C 1
ATOM 491 O O . LEU A 1 70 ? 7.700 -6.124 -23.080 1.00 97.25 70 LEU A O 1
ATOM 495 N N . GLY A 1 71 ? 6.158 -4.989 -21.902 1.00 95.75 71 GLY A N 1
ATOM 496 C CA . GLY A 1 71 ? 4.996 -5.753 -22.352 1.00 95.75 71 GLY A CA 1
ATOM 497 C C . GLY A 1 71 ? 4.802 -7.095 -21.632 1.00 95.75 71 GLY A C 1
ATOM 498 O O . GLY A 1 71 ? 5.674 -7.595 -20.921 1.00 95.75 71 GLY A O 1
ATOM 499 N N . GLY A 1 72 ? 3.624 -7.700 -21.820 1.00 93.94 72 GLY A N 1
ATOM 500 C CA . GLY A 1 72 ? 3.212 -8.923 -21.108 1.00 93.94 72 GLY A CA 1
ATOM 501 C C . GLY A 1 72 ? 4.003 -10.188 -21.472 1.00 93.94 72 GLY A C 1
ATOM 502 O O . GLY A 1 72 ? 4.137 -11.101 -20.649 1.00 93.94 72 GLY A O 1
ATOM 503 N N . ASP A 1 73 ? 4.577 -10.223 -22.675 1.00 95.56 73 ASP A N 1
ATOM 504 C CA . ASP A 1 73 ? 5.377 -11.350 -23.168 1.00 95.56 73 ASP A CA 1
ATOM 505 C C . ASP A 1 73 ? 6.832 -11.310 -22.678 1.00 95.56 73 ASP A C 1
ATOM 507 O O . ASP A 1 73 ? 7.560 -12.292 -22.826 1.00 95.56 73 ASP A O 1
ATOM 511 N N . TYR A 1 74 ? 7.269 -10.206 -22.058 1.00 96.81 74 TYR A N 1
ATOM 512 C CA . TYR A 1 74 ? 8.634 -10.079 -21.562 1.00 96.81 74 TYR A CA 1
ATOM 513 C C . TYR A 1 74 ? 8.968 -11.162 -20.538 1.00 96.81 74 TYR A C 1
ATOM 515 O O . TYR A 1 74 ? 8.249 -11.372 -19.556 1.00 96.81 74 TYR A O 1
ATOM 523 N N . ARG A 1 75 ? 10.121 -11.798 -20.729 1.00 96.62 75 ARG A N 1
ATOM 524 C CA . ARG A 1 75 ? 10.758 -12.673 -19.751 1.00 96.62 75 ARG A CA 1
ATOM 525 C C . ARG A 1 75 ? 12.240 -12.324 -19.665 1.00 96.62 75 ARG A C 1
ATOM 527 O O . ARG A 1 75 ? 12.873 -12.048 -20.682 1.00 96.62 75 ARG A O 1
ATOM 534 N N . SER A 1 76 ? 12.778 -12.331 -18.450 1.00 96.75 76 SER A N 1
ATOM 535 C CA . SER A 1 76 ? 14.211 -12.198 -18.191 1.00 96.75 76 SER A CA 1
ATOM 536 C C . SER A 1 76 ? 14.986 -13.397 -18.753 1.00 96.75 76 SER A C 1
ATOM 538 O O . SER A 1 76 ? 14.389 -14.402 -19.149 1.00 96.75 76 SER A O 1
ATOM 540 N N . ALA A 1 77 ? 16.321 -13.352 -18.702 1.00 96.50 77 ALA A N 1
ATOM 541 C CA . ALA A 1 77 ? 17.175 -14.463 -19.134 1.00 96.50 77 ALA A CA 1
ATOM 542 C C . ALA A 1 77 ? 16.896 -15.789 -18.389 1.00 96.50 77 ALA A C 1
ATOM 544 O O . ALA A 1 77 ? 17.224 -16.860 -18.891 1.00 96.50 77 ALA A O 1
ATOM 545 N N . PHE A 1 78 ? 16.261 -15.724 -17.212 1.00 94.00 78 PHE A N 1
ATOM 546 C CA . PHE A 1 78 ? 15.866 -16.880 -16.397 1.00 94.00 78 PHE A CA 1
ATOM 547 C C . PHE A 1 7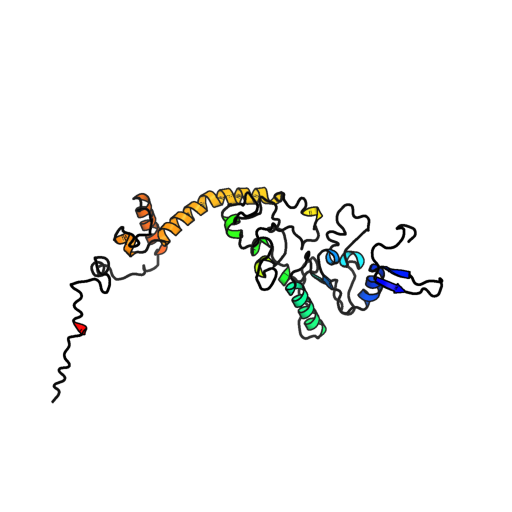8 ? 14.345 -17.107 -16.375 1.00 94.00 78 PHE A C 1
ATOM 549 O O . PHE A 1 78 ? 13.828 -17.798 -15.501 1.00 94.00 78 PHE A O 1
ATOM 556 N N . GLY A 1 79 ? 13.606 -16.528 -17.326 1.00 93.38 79 GLY A N 1
ATOM 557 C CA . GLY A 1 79 ? 12.174 -16.787 -17.481 1.00 93.38 79 GLY A CA 1
ATOM 558 C C . GLY A 1 79 ? 11.269 -16.038 -16.497 1.00 93.38 79 GLY A C 1
ATOM 559 O O . GLY A 1 79 ? 10.089 -16.371 -16.398 1.00 93.38 79 GLY A O 1
ATOM 560 N N . LEU A 1 80 ? 11.779 -15.036 -15.773 1.00 95.12 80 LEU A N 1
ATOM 561 C CA . LEU A 1 80 ? 10.980 -14.253 -14.825 1.00 95.12 80 LEU A CA 1
ATOM 562 C C . LEU A 1 80 ? 10.272 -13.088 -15.536 1.00 95.12 80 LEU A C 1
ATOM 564 O O . LEU A 1 80 ? 10.894 -12.431 -16.373 1.00 95.12 80 LEU A O 1
ATOM 568 N N . PRO A 1 81 ? 9.000 -12.784 -15.216 1.00 95.19 81 PRO A N 1
ATOM 569 C CA . PRO A 1 81 ? 8.366 -11.544 -15.659 1.00 95.19 81 PRO A CA 1
ATOM 570 C C . PRO A 1 81 ? 8.974 -10.332 -14.925 1.00 95.19 81 PRO A C 1
ATOM 572 O O . PRO A 1 81 ? 9.860 -10.475 -14.079 1.00 95.19 81 PRO A O 1
ATOM 575 N N . VAL A 1 82 ? 8.481 -9.125 -15.219 1.00 97.81 82 VAL A N 1
ATOM 576 C CA . VAL A 1 82 ? 8.795 -7.947 -14.395 1.00 97.81 82 VAL A CA 1
ATOM 577 C C . VAL A 1 82 ? 8.272 -8.176 -12.976 1.00 97.81 82 VAL A C 1
ATOM 579 O O . VAL A 1 82 ? 7.084 -8.430 -12.783 1.00 97.81 82 VAL A O 1
ATOM 582 N N . ILE A 1 83 ? 9.159 -8.076 -11.986 1.00 98.38 83 ILE A N 1
ATOM 583 C CA . ILE A 1 83 ? 8.811 -8.199 -10.569 1.00 98.38 83 ILE A CA 1
ATOM 584 C C . ILE A 1 83 ? 8.495 -6.809 -10.026 1.00 98.38 83 ILE A C 1
ATOM 586 O O . ILE A 1 83 ? 9.363 -5.935 -10.015 1.00 98.38 83 ILE A O 1
ATOM 590 N N . ASN A 1 84 ? 7.270 -6.606 -9.550 1.00 98.56 84 ASN A N 1
ATOM 591 C CA . ASN A 1 84 ? 6.793 -5.302 -9.108 1.00 98.56 84 ASN A CA 1
ATOM 592 C C . ASN A 1 84 ? 6.873 -5.148 -7.585 1.00 98.56 84 ASN A C 1
ATOM 594 O O . ASN A 1 84 ? 6.192 -5.851 -6.840 1.00 98.56 84 ASN A O 1
ATOM 598 N N . ILE A 1 85 ? 7.644 -4.167 -7.112 1.00 98.56 85 ILE A N 1
ATOM 599 C CA . ILE A 1 85 ? 7.734 -3.789 -5.694 1.00 98.56 85 ILE A CA 1
ATOM 600 C C . ILE A 1 85 ? 7.246 -2.344 -5.534 1.00 98.56 85 ILE A C 1
ATOM 602 O O . ILE A 1 85 ? 8.047 -1.408 -5.504 1.00 98.56 85 ILE A O 1
ATOM 606 N N . PRO A 1 86 ? 5.927 -2.128 -5.476 1.00 98.50 86 PRO A N 1
ATOM 607 C CA . PRO A 1 86 ? 5.338 -0.796 -5.481 1.00 98.50 86 PRO A CA 1
ATOM 608 C C . PRO A 1 86 ? 5.384 -0.084 -4.125 1.00 98.50 86 PRO A C 1
ATOM 610 O O . PRO A 1 86 ? 5.593 -0.686 -3.072 1.00 98.50 86 PRO A O 1
ATOM 613 N N . GLY A 1 87 ? 5.108 1.219 -4.170 1.00 97.88 87 GLY A N 1
ATOM 614 C CA . GLY A 1 87 ? 5.097 2.152 -3.045 1.00 97.88 87 GLY A CA 1
ATOM 615 C C . GLY A 1 87 ? 5.748 3.483 -3.422 1.00 97.88 87 GLY A C 1
ATOM 616 O O . GLY A 1 87 ? 6.553 3.554 -4.350 1.00 97.88 87 GLY A O 1
ATOM 617 N N . CYS A 1 88 ? 5.408 4.558 -2.711 1.00 97.69 88 CYS A N 1
ATOM 618 C CA . CYS A 1 88 ? 5.921 5.903 -2.995 1.00 97.69 88 CYS A CA 1
ATOM 619 C C . CYS A 1 88 ? 6.392 6.598 -1.703 1.00 97.69 88 CYS A C 1
ATOM 621 O O . CYS A 1 88 ? 5.748 7.530 -1.232 1.00 97.69 88 CYS A O 1
ATOM 623 N N . ALA A 1 89 ? 7.477 6.151 -1.063 1.00 96.12 89 ALA A N 1
ATOM 624 C CA . ALA A 1 89 ? 8.378 5.050 -1.441 1.00 96.12 89 ALA A CA 1
ATOM 625 C C . ALA A 1 89 ? 7.892 3.671 -0.925 1.00 96.12 89 ALA A C 1
ATOM 627 O O . ALA A 1 89 ? 7.050 3.623 -0.024 1.00 96.12 89 ALA A O 1
ATOM 628 N N . PRO A 1 90 ? 8.365 2.541 -1.491 1.00 95.12 90 PRO A N 1
ATOM 629 C CA . PRO A 1 90 ? 8.111 1.219 -0.918 1.00 95.12 90 PRO A CA 1
ATOM 630 C C . PRO A 1 90 ? 8.752 1.086 0.468 1.00 95.12 90 PRO A C 1
ATOM 632 O O . PRO A 1 90 ? 9.771 1.713 0.756 1.00 95.12 90 PRO A O 1
ATOM 635 N N . VAL A 1 91 ? 8.179 0.228 1.316 1.00 96.19 91 VAL A N 1
ATOM 636 C CA . VAL A 1 91 ? 8.825 -0.189 2.572 1.00 96.19 91 VAL A CA 1
ATOM 637 C C . VAL A 1 91 ? 10.158 -0.860 2.227 1.00 96.19 91 VAL A C 1
ATOM 639 O O . VAL A 1 91 ? 10.187 -1.759 1.388 1.00 96.19 91 VAL A O 1
ATOM 642 N N . GLY A 1 92 ? 11.256 -0.430 2.859 1.00 95.50 92 GLY A N 1
ATOM 643 C CA . GLY A 1 92 ? 12.609 -0.909 2.533 1.00 95.50 92 GLY A CA 1
ATOM 644 C C . GLY A 1 92 ? 12.745 -2.431 2.629 1.00 95.50 92 GLY A C 1
ATOM 645 O O . GLY A 1 92 ? 13.301 -3.057 1.729 1.00 95.50 92 GLY A O 1
ATOM 646 N N . ASP A 1 93 ? 12.130 -3.025 3.653 1.00 96.56 93 ASP A N 1
ATOM 647 C CA . ASP A 1 93 ? 12.092 -4.477 3.847 1.00 96.56 93 ASP A CA 1
ATOM 648 C C . ASP A 1 93 ? 11.405 -5.211 2.691 1.00 96.56 93 ASP A C 1
ATOM 650 O O . ASP A 1 93 ? 11.845 -6.283 2.292 1.00 96.56 93 ASP A O 1
ATOM 654 N N . ASN A 1 94 ? 10.366 -4.624 2.085 1.00 97.62 94 ASN A N 1
ATOM 655 C CA . ASN A 1 94 ? 9.687 -5.251 0.950 1.00 97.62 94 ASN A CA 1
ATOM 656 C C . ASN A 1 94 ? 10.638 -5.393 -0.246 1.00 97.62 94 ASN A C 1
ATOM 658 O O . ASN A 1 94 ? 10.580 -6.384 -0.972 1.00 97.62 94 ASN A O 1
ATOM 662 N N . PHE A 1 95 ? 11.526 -4.415 -0.447 1.00 97.12 95 PHE A N 1
ATOM 663 C CA . PHE A 1 95 ? 12.556 -4.485 -1.477 1.00 97.12 95 PHE A CA 1
ATOM 664 C C . PHE A 1 95 ? 13.612 -5.544 -1.148 1.00 97.12 95 PHE A C 1
ATOM 666 O O . PHE A 1 95 ? 13.855 -6.438 -1.961 1.00 97.12 95 PHE A O 1
ATOM 673 N N . THR A 1 96 ? 14.218 -5.467 0.037 1.00 97.12 96 THR A N 1
ATOM 674 C CA . THR A 1 96 ? 15.329 -6.351 0.412 1.00 97.12 96 THR A CA 1
ATOM 675 C C . THR A 1 96 ? 14.893 -7.812 0.515 1.00 97.12 96 THR A C 1
ATOM 677 O O . THR A 1 96 ? 15.588 -8.681 -0.009 1.00 97.12 96 THR A O 1
ATOM 680 N N . GLU A 1 97 ? 13.720 -8.094 1.092 1.00 97.38 97 GLU A N 1
ATOM 681 C CA . GLU A 1 97 ? 13.159 -9.450 1.171 1.00 97.38 97 GLU A CA 1
ATOM 682 C C . GLU A 1 97 ? 12.883 -10.035 -0.215 1.00 97.38 97 GLU A C 1
ATOM 684 O O . GLU A 1 97 ? 13.186 -11.201 -0.468 1.00 97.38 97 GLU A O 1
ATOM 689 N N . THR A 1 98 ? 12.350 -9.231 -1.138 1.00 97.94 98 THR A N 1
ATOM 690 C CA . THR A 1 98 ? 12.066 -9.697 -2.502 1.00 97.94 98 THR A CA 1
ATOM 691 C C . THR A 1 98 ? 13.349 -10.004 -3.262 1.00 97.94 98 THR A C 1
ATOM 693 O O . THR A 1 98 ? 13.445 -11.058 -3.887 1.00 97.94 98 THR A O 1
ATOM 696 N N . VAL A 1 99 ? 14.354 -9.122 -3.190 1.00 97.62 99 VAL A N 1
ATOM 697 C CA . VAL A 1 99 ? 15.662 -9.374 -3.814 1.00 97.62 99 VAL A CA 1
ATOM 698 C C . VAL A 1 99 ? 16.286 -10.639 -3.241 1.00 97.62 99 VAL A C 1
ATOM 700 O O . VAL A 1 99 ? 16.747 -11.485 -4.002 1.00 97.62 99 VAL A O 1
ATOM 703 N N . PHE A 1 100 ? 16.256 -10.805 -1.919 1.00 97.94 100 PHE A N 1
ATOM 704 C CA . PHE A 1 100 ? 16.784 -11.998 -1.269 1.00 97.94 100 PHE A CA 1
ATOM 705 C C . PHE A 1 100 ? 16.072 -13.276 -1.740 1.00 97.94 100 PHE A C 1
ATOM 707 O O . PHE A 1 100 ? 16.737 -14.234 -2.131 1.00 97.94 100 PHE A O 1
ATOM 714 N N . ALA A 1 101 ? 14.737 -13.277 -1.793 1.00 97.62 101 ALA A N 1
ATOM 715 C CA . ALA A 1 101 ? 13.958 -14.415 -2.281 1.00 97.62 101 ALA A CA 1
ATOM 716 C C . ALA A 1 101 ? 14.270 -14.756 -3.751 1.00 97.62 101 ALA A C 1
ATOM 718 O O . ALA A 1 101 ? 14.429 -15.926 -4.098 1.00 97.62 101 ALA A O 1
ATOM 719 N N . VAL A 1 102 ? 14.414 -13.741 -4.609 1.00 97.50 102 VAL A N 1
ATOM 720 C CA . VAL A 1 102 ? 14.794 -13.928 -6.018 1.00 97.50 102 VAL A CA 1
ATOM 721 C C . VAL A 1 102 ? 16.210 -14.489 -6.137 1.00 97.50 102 VAL A C 1
ATOM 723 O O . VAL A 1 102 ? 16.430 -15.404 -6.924 1.00 97.50 102 VAL A O 1
ATOM 726 N N . LEU A 1 103 ? 17.165 -14.004 -5.341 1.00 97.62 103 LEU A N 1
ATOM 727 C CA . LEU A 1 103 ? 18.532 -14.531 -5.335 1.00 97.62 103 LEU A CA 1
ATOM 728 C C . LEU A 1 103 ? 18.578 -16.000 -4.900 1.00 97.62 103 LEU A C 1
ATOM 730 O O . LEU A 1 103 ? 19.276 -16.789 -5.533 1.00 97.62 103 LEU A O 1
ATOM 734 N N . LEU A 1 104 ? 17.813 -16.389 -3.874 1.00 97.75 104 LEU A N 1
ATOM 735 C CA . LEU A 1 104 ? 17.704 -17.791 -3.457 1.00 97.75 104 LEU A CA 1
ATOM 736 C C . LEU A 1 104 ? 17.157 -18.679 -4.579 1.00 97.75 104 LEU A C 1
ATOM 738 O O . LEU A 1 104 ? 17.698 -19.759 -4.817 1.00 97.75 104 LEU A O 1
ATOM 742 N N . PHE A 1 105 ? 16.125 -18.217 -5.290 1.00 96.25 105 PHE A N 1
ATOM 743 C CA . PHE A 1 105 ? 15.581 -18.923 -6.450 1.00 96.25 105 PHE A CA 1
ATOM 744 C C . PHE A 1 105 ? 16.611 -19.061 -7.579 1.00 96.25 105 PHE A C 1
ATOM 746 O O . PHE A 1 105 ? 16.831 -20.163 -8.075 1.00 96.25 105 PHE A O 1
ATOM 753 N N . LEU A 1 106 ? 17.291 -17.970 -7.947 1.00 95.81 106 LEU A N 1
ATOM 754 C CA . LEU A 1 106 ? 18.300 -17.975 -9.013 1.00 95.81 106 LEU A CA 1
ATOM 755 C C . LEU A 1 106 ? 19.499 -18.885 -8.696 1.00 95.81 106 LEU A C 1
ATOM 757 O O . LEU A 1 106 ? 20.121 -19.412 -9.613 1.00 95.81 106 LEU A O 1
ATOM 761 N N . GLN A 1 107 ? 19.814 -19.090 -7.414 1.00 96.56 107 GLN A N 1
ATOM 762 C CA . GLN A 1 107 ? 20.848 -20.029 -6.958 1.00 96.56 107 GLN A CA 1
ATOM 763 C C . GLN A 1 107 ? 20.345 -21.477 -6.803 1.00 96.56 107 GLN A C 1
ATOM 765 O O . GLN A 1 107 ? 21.116 -22.352 -6.418 1.00 96.56 107 GLN A O 1
ATOM 770 N N . GLY A 1 108 ? 19.060 -21.748 -7.057 1.00 95.94 108 GLY A N 1
ATOM 771 C CA . GLY A 1 108 ? 18.454 -23.068 -6.854 1.00 95.94 108 GLY A CA 1
ATOM 772 C C . GLY A 1 108 ? 18.327 -23.480 -5.381 1.00 95.94 108 GLY A C 1
ATOM 773 O O . GLY A 1 108 ? 18.111 -24.653 -5.088 1.00 95.94 108 GLY A O 1
ATOM 774 N N . LEU A 1 109 ? 18.467 -22.530 -4.450 1.00 97.44 109 LEU A N 1
ATOM 775 C CA . LEU A 1 109 ? 18.368 -22.752 -3.003 1.00 97.44 109 LEU A CA 1
ATOM 776 C C . LEU A 1 109 ? 16.942 -22.560 -2.470 1.00 97.44 109 LEU A C 1
ATOM 778 O O . LEU A 1 109 ? 16.649 -22.947 -1.341 1.00 97.44 109 LEU A O 1
ATOM 782 N N . GLY A 1 110 ? 16.064 -21.943 -3.260 1.00 94.06 110 GLY A N 1
ATOM 783 C CA . GLY A 1 110 ? 14.679 -21.673 -2.895 1.00 94.06 110 GLY A CA 1
ATOM 784 C C . GLY A 1 110 ? 13.711 -21.880 -4.060 1.00 94.06 110 GLY A C 1
ATOM 785 O O . GLY A 1 110 ? 14.129 -21.929 -5.219 1.00 94.06 110 GLY A O 1
ATOM 786 N N . PRO A 1 111 ? 12.406 -22.007 -3.769 1.00 94.75 111 PRO A N 1
ATOM 787 C CA . PRO A 1 111 ? 11.383 -22.091 -4.802 1.00 94.75 111 PRO A CA 1
ATOM 788 C C . PRO A 1 111 ? 11.221 -20.751 -5.532 1.00 94.75 111 PRO A C 1
ATOM 790 O O . PRO A 1 111 ? 11.620 -19.700 -5.028 1.00 94.75 111 PRO A O 1
ATOM 793 N N . LEU A 1 112 ? 10.572 -20.782 -6.700 1.00 93.75 112 LEU A N 1
ATOM 794 C CA . LEU A 1 112 ? 10.111 -19.568 -7.376 1.00 93.75 112 LEU A CA 1
ATOM 795 C C . LEU A 1 112 ? 9.201 -18.769 -6.422 1.00 93.75 112 LEU A C 1
ATOM 797 O O . LEU A 1 112 ? 8.235 -19.347 -5.910 1.00 93.75 112 LEU A O 1
ATOM 801 N N . PRO A 1 113 ? 9.463 -17.469 -6.178 1.00 94.50 113 PRO A N 1
ATOM 802 C CA . PRO A 1 113 ? 8.587 -16.662 -5.343 1.00 94.50 113 PRO A CA 1
ATOM 803 C C . PRO A 1 113 ? 7.169 -16.611 -5.913 1.00 94.50 113 PRO A C 1
ATOM 805 O O . PRO A 1 113 ? 6.965 -16.552 -7.124 1.00 94.50 113 PRO A O 1
ATOM 808 N N . THR A 1 114 ? 6.171 -16.615 -5.035 1.00 96.12 114 THR A N 1
ATOM 809 C CA . THR A 1 114 ? 4.774 -16.466 -5.446 1.00 96.12 114 THR A CA 1
ATOM 810 C C . THR A 1 114 ? 4.467 -15.003 -5.731 1.00 96.12 114 THR A C 1
ATOM 812 O O . THR A 1 114 ? 4.729 -14.142 -4.883 1.00 96.12 114 THR A O 1
ATOM 815 N N . PHE A 1 115 ? 3.851 -14.736 -6.878 1.00 95.75 115 PHE A N 1
ATOM 816 C CA . PHE A 1 115 ? 3.397 -13.407 -7.271 1.00 95.75 115 PHE A CA 1
ATOM 817 C C . PHE A 1 115 ? 1.871 -13.355 -7.338 1.00 95.75 115 PHE A C 1
ATOM 819 O O . PHE A 1 115 ? 1.229 -14.372 -7.598 1.00 95.75 115 PHE A O 1
ATOM 826 N N . ASP A 1 116 ? 1.302 -12.182 -7.079 1.00 96.12 116 ASP A N 1
ATOM 827 C CA . ASP A 1 116 ? -0.113 -11.912 -7.318 1.00 96.12 116 ASP A CA 1
ATOM 828 C C . ASP A 1 116 ? -0.387 -11.566 -8.792 1.00 96.12 116 ASP A C 1
ATOM 830 O O . ASP A 1 116 ? 0.520 -11.516 -9.628 1.00 96.12 116 ASP A O 1
ATOM 834 N N . GLU A 1 117 ? -1.649 -11.303 -9.117 1.00 94.31 117 GLU A N 1
ATOM 835 C CA . GLU A 1 117 ? -2.110 -10.966 -10.465 1.00 94.31 117 GLU A CA 1
ATOM 836 C C . GLU A 1 117 ? -1.493 -9.682 -11.053 1.00 94.31 117 GLU A C 1
ATOM 838 O O . GLU A 1 117 ? -1.596 -9.450 -12.256 1.00 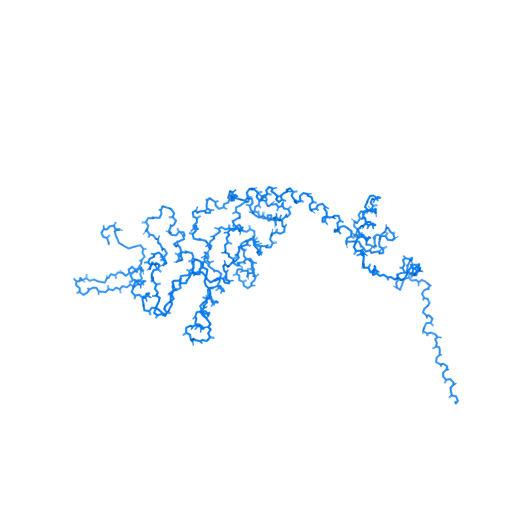94.31 117 GLU A O 1
ATOM 843 N N . LEU A 1 118 ? -0.826 -8.861 -10.236 1.00 96.06 118 LEU A N 1
ATOM 844 C CA . LEU A 1 118 ? -0.127 -7.643 -10.651 1.00 96.06 118 LEU A CA 1
ATOM 845 C C . LEU A 1 118 ? 1.399 -7.819 -10.678 1.00 96.06 118 LEU A C 1
ATOM 847 O O . LEU A 1 118 ? 2.133 -6.833 -10.799 1.00 96.06 118 LEU A O 1
ATOM 851 N N . GLY A 1 119 ? 1.898 -9.050 -10.543 1.00 95.88 119 GLY A N 1
ATOM 852 C CA . GLY A 1 119 ? 3.330 -9.342 -10.525 1.00 95.88 119 GLY A CA 1
ATOM 853 C C . GLY A 1 119 ? 4.032 -8.868 -9.250 1.00 95.88 119 GLY A C 1
ATOM 854 O O . GLY A 1 119 ? 5.250 -8.674 -9.258 1.00 95.88 119 GLY A O 1
ATOM 855 N N . ARG A 1 120 ? 3.290 -8.644 -8.157 1.00 98.12 120 ARG A N 1
ATOM 856 C CA . ARG A 1 120 ? 3.861 -8.268 -6.858 1.00 98.12 120 ARG A CA 1
ATOM 857 C C . ARG A 1 120 ? 4.107 -9.509 -6.001 1.00 98.12 120 ARG A C 1
ATOM 859 O O . ARG A 1 120 ? 3.329 -10.454 -6.083 1.00 98.12 120 ARG A O 1
ATOM 866 N N . PRO A 1 121 ? 5.125 -9.522 -5.129 1.00 97.69 121 PRO A N 1
ATOM 867 C CA . PRO A 1 121 ? 5.312 -10.578 -4.134 1.00 97.69 121 PRO A CA 1
ATOM 868 C C . PRO A 1 121 ? 4.047 -10.819 -3.291 1.00 97.69 121 PRO A C 1
ATOM 870 O O . PRO A 1 121 ? 3.651 -9.969 -2.488 1.00 97.69 121 PRO A O 1
ATOM 873 N N . ALA A 1 122 ? 3.407 -11.980 -3.449 1.00 97.31 122 ALA A N 1
ATOM 874 C CA . ALA A 1 122 ? 2.074 -12.231 -2.891 1.00 97.31 122 ALA A CA 1
ATOM 875 C C . ALA A 1 122 ? 2.040 -12.135 -1.352 1.00 97.31 122 ALA A C 1
ATOM 877 O O . ALA A 1 122 ? 1.060 -11.671 -0.773 1.00 97.31 122 ALA A O 1
ATOM 878 N N . TRP A 1 123 ? 3.133 -12.493 -0.671 1.00 96.50 123 TRP A N 1
ATOM 879 C CA . TRP A 1 123 ? 3.222 -12.425 0.794 1.00 96.50 123 TRP A CA 1
ATOM 880 C C . TRP A 1 123 ? 3.336 -10.993 1.343 1.00 96.50 123 TRP A C 1
ATOM 882 O O . TRP A 1 123 ? 3.067 -10.768 2.523 1.00 96.50 123 TRP A O 1
ATOM 892 N N . LEU A 1 124 ? 3.719 -10.023 0.506 1.00 97.56 124 LEU A N 1
ATOM 893 C CA . LEU A 1 124 ? 3.866 -8.615 0.894 1.00 97.56 124 LEU A CA 1
ATOM 894 C C . LEU A 1 124 ? 2.613 -7.791 0.586 1.00 97.56 124 LEU A C 1
ATOM 896 O O . LEU A 1 124 ? 2.328 -6.820 1.287 1.00 97.56 124 LEU A O 1
ATOM 900 N N . PHE A 1 125 ? 1.865 -8.176 -0.450 1.00 97.81 125 PHE A N 1
ATOM 901 C CA . PHE A 1 125 ? 0.730 -7.408 -0.969 1.00 97.81 125 PHE A CA 1
ATOM 902 C C . PHE A 1 125 ? -0.600 -8.185 -0.957 1.00 97.81 125 PHE A C 1
ATOM 904 O O . PHE A 1 125 ? -1.600 -7.683 -1.456 1.00 97.81 125 PHE A O 1
ATOM 911 N N . GLY A 1 126 ? -0.659 -9.373 -0.348 1.00 95.56 126 GLY A N 1
ATOM 912 C CA . GLY A 1 126 ? -1.865 -10.215 -0.348 1.00 95.56 126 GLY A CA 1
ATOM 913 C C . GLY A 1 126 ? -3.047 -9.673 0.465 1.00 95.56 126 GLY A C 1
ATOM 914 O O . GLY A 1 126 ? -4.192 -9.988 0.165 1.00 95.56 126 GLY A O 1
ATOM 915 N N . GLU A 1 127 ? -2.795 -8.819 1.458 1.00 96.62 127 GLU A N 1
ATOM 916 C CA . GLU A 1 127 ? -3.834 -8.266 2.334 1.00 96.62 127 GLU A CA 1
ATOM 917 C C . GLU A 1 127 ? -3.986 -6.757 2.163 1.00 96.62 127 GLU A C 1
ATOM 919 O O . GLU A 1 127 ? -3.035 -6.039 1.825 1.00 96.62 127 GLU A O 1
ATOM 924 N N . THR A 1 128 ? -5.191 -6.259 2.446 1.00 97.88 128 THR A N 1
ATOM 925 C CA . THR A 1 128 ? -5.428 -4.818 2.453 1.00 97.88 128 THR A CA 1
ATOM 926 C C . THR A 1 128 ? -4.882 -4.169 3.718 1.00 97.88 128 THR A C 1
ATOM 928 O O . THR A 1 128 ? -4.815 -4.771 4.790 1.00 97.88 128 THR A O 1
ATOM 931 N N . VAL A 1 129 ? -4.561 -2.884 3.620 1.00 97.69 129 VAL A N 1
ATOM 932 C CA . VAL A 1 129 ? -4.163 -2.034 4.743 1.00 97.69 129 VAL A CA 1
ATOM 933 C C . VAL A 1 129 ? -5.174 -2.126 5.886 1.00 97.69 129 VAL A C 1
ATOM 935 O O . VAL A 1 129 ? -4.799 -2.164 7.054 1.00 97.69 129 VAL A O 1
ATOM 938 N N . HIS A 1 130 ? -6.467 -2.183 5.575 1.00 97.19 130 HIS A N 1
ATOM 939 C CA . HIS A 1 130 ? -7.508 -2.230 6.597 1.00 97.19 130 HIS A CA 1
ATOM 940 C C . HIS A 1 130 ? -7.493 -3.515 7.432 1.00 97.19 130 HIS A C 1
ATOM 942 O O . HIS A 1 130 ? -7.802 -3.459 8.619 1.00 97.19 130 HIS A O 1
ATOM 948 N N . ARG A 1 131 ? -7.070 -4.650 6.861 1.00 96.31 131 ARG A N 1
ATOM 949 C CA . ARG A 1 131 ? -7.014 -5.945 7.562 1.00 96.31 131 ARG A CA 1
ATOM 950 C C . ARG A 1 131 ? -6.014 -5.972 8.717 1.00 96.31 131 ARG A C 1
ATOM 952 O O . ARG A 1 131 ? -6.209 -6.736 9.655 1.00 96.31 131 ARG A O 1
ATOM 959 N N . GLY A 1 132 ? -4.973 -5.142 8.663 1.00 94.12 132 GLY A N 1
ATOM 960 C CA . GLY A 1 132 ? -3.980 -5.000 9.732 1.00 94.12 132 GLY A CA 1
ATOM 961 C C . GLY A 1 132 ? -4.007 -3.647 10.445 1.00 94.12 132 GLY A C 1
ATOM 962 O O . GLY A 1 132 ? -3.100 -3.363 11.217 1.00 94.12 132 GLY A O 1
ATOM 963 N N . CYS A 1 133 ? -4.983 -2.781 10.158 1.00 96.25 133 CYS A N 1
ATOM 964 C CA . CYS A 1 133 ? -4.990 -1.413 10.666 1.00 96.25 133 CYS A CA 1
ATOM 965 C C . CYS A 1 133 ? -5.241 -1.376 12.181 1.00 96.25 133 CYS A C 1
ATOM 967 O O . CYS A 1 133 ? -6.252 -1.882 12.665 1.00 96.25 133 CYS A O 1
ATOM 969 N N . THR A 1 134 ? -4.377 -0.685 12.923 1.00 93.62 134 THR A N 1
ATOM 970 C CA . THR A 1 134 ? -4.508 -0.466 14.376 1.00 93.62 134 THR A CA 1
ATOM 971 C C . THR A 1 134 ? -5.782 0.296 14.748 1.00 93.62 134 THR A C 1
ATOM 973 O O . THR A 1 134 ? -6.345 0.097 15.821 1.00 93.62 134 THR A O 1
ATOM 976 N N . ARG A 1 135 ? -6.312 1.103 13.821 1.00 96.56 135 ARG A N 1
ATOM 977 C CA . ARG A 1 135 ? -7.570 1.852 13.975 1.00 96.56 135 ARG A CA 1
ATOM 978 C C . ARG A 1 135 ? -8.820 1.070 13.541 1.00 96.56 135 ARG A C 1
ATOM 980 O O . ARG A 1 135 ? -9.909 1.642 13.502 1.00 96.56 135 ARG A O 1
ATOM 987 N N . ALA A 1 136 ? -8.702 -0.216 13.191 1.00 95.25 136 ALA A N 1
ATOM 988 C CA . ALA A 1 136 ? -9.829 -1.021 12.704 1.00 95.25 136 ALA A CA 1
ATOM 989 C C . ALA A 1 136 ? -10.940 -1.211 13.754 1.00 95.25 136 ALA A C 1
ATOM 991 O O . ALA A 1 136 ? -12.110 -1.265 13.386 1.00 95.25 136 ALA A O 1
ATOM 992 N N . GLY A 1 137 ? -10.605 -1.236 15.050 1.00 96.06 137 GLY A N 1
ATOM 993 C CA . GLY A 1 137 ? -11.604 -1.306 16.125 1.00 96.06 137 GLY A CA 1
ATOM 994 C C . GLY A 1 137 ? -12.557 -0.106 16.126 1.00 96.06 137 GLY A C 1
ATOM 995 O O . GLY A 1 137 ? -13.765 -0.279 16.234 1.00 96.06 137 GLY A O 1
ATOM 996 N N . TYR A 1 138 ? -12.040 1.107 15.897 1.00 97.44 138 TYR A N 1
ATOM 997 C CA . TYR A 1 138 ? -12.878 2.301 15.754 1.00 97.44 138 TYR A CA 1
ATOM 998 C C . TYR A 1 138 ? -13.811 2.202 14.545 1.00 97.44 138 TYR A C 1
ATOM 1000 O O . TYR A 1 138 ? -14.982 2.555 14.640 1.00 97.44 138 TYR A O 1
ATOM 1008 N N . TYR A 1 139 ? -13.316 1.668 13.426 1.00 97.00 139 TYR A N 1
ATOM 1009 C CA . TYR A 1 139 ? -14.136 1.449 12.238 1.00 97.00 139 TYR A CA 1
ATOM 1010 C C . TYR A 1 139 ? -15.257 0.428 12.482 1.00 97.00 139 TYR A C 1
ATOM 1012 O O . TYR A 1 139 ? -16.395 0.672 12.092 1.00 97.00 139 TYR A O 1
ATOM 1020 N N . GLU A 1 140 ? -14.958 -0.697 13.136 1.00 96.69 140 GLU A N 1
ATOM 1021 C CA . GLU A 1 140 ? -15.942 -1.727 13.505 1.00 96.69 140 GLU A CA 1
ATOM 1022 C C . GLU A 1 140 ? -17.000 -1.178 14.462 1.00 96.69 140 GLU A C 1
ATOM 1024 O O . GLU A 1 140 ? -18.192 -1.449 14.321 1.00 96.69 140 GLU A O 1
ATOM 1029 N N . GLU A 1 141 ? -16.573 -0.332 15.392 1.00 96.31 141 GLU A N 1
ATOM 1030 C CA . GLU A 1 141 ? -17.469 0.374 16.284 1.00 96.31 141 GLU A CA 1
ATOM 1031 C C . GLU A 1 141 ? -18.146 1.582 15.635 1.00 96.31 141 GLU A C 1
ATOM 1033 O O . GLU A 1 141 ? -18.903 2.248 16.327 1.00 96.31 141 GLU A O 1
ATOM 1038 N N . GLY A 1 142 ? -17.920 1.911 14.363 1.00 96.12 142 GLY A N 1
ATOM 1039 C CA . GLY A 1 142 ? -18.542 3.072 13.721 1.00 96.12 142 GLY A CA 1
ATOM 1040 C C . GLY A 1 142 ? -18.209 4.402 14.401 1.00 96.12 142 GLY A C 1
ATOM 1041 O O . GLY A 1 142 ? -19.096 5.236 14.598 1.00 96.12 142 GLY A O 1
ATOM 1042 N N . VAL A 1 143 ? -16.961 4.558 14.840 1.00 97.00 143 VAL A N 1
ATOM 1043 C CA . VAL A 1 143 ? -16.408 5.788 15.406 1.00 97.00 143 VAL A CA 1
ATOM 1044 C C . VAL A 1 143 ? -15.328 6.296 14.455 1.00 97.00 143 VAL A C 1
ATOM 1046 O O . VAL A 1 143 ? -14.327 5.623 14.203 1.00 97.00 143 VAL A O 1
ATOM 1049 N N . PHE A 1 144 ? -15.548 7.483 13.905 1.00 97.19 144 PHE A N 1
ATOM 1050 C CA . PHE A 1 144 ? -14.721 8.044 12.845 1.00 97.19 144 PHE A CA 1
ATOM 1051 C C . PHE A 1 144 ? -14.138 9.385 13.268 1.00 97.19 144 PHE A C 1
ATOM 1053 O O . PHE A 1 144 ? -14.768 10.140 14.011 1.00 97.19 144 PHE A O 1
ATOM 1060 N N . ALA A 1 145 ? -12.924 9.640 12.791 1.00 97.19 145 ALA A N 1
ATOM 1061 C CA . ALA A 1 145 ? -12.251 10.916 12.938 1.00 97.19 145 ALA A CA 1
ATOM 1062 C C . ALA A 1 145 ? -13.015 11.986 12.158 1.00 97.19 145 ALA A C 1
ATOM 1064 O O . ALA A 1 145 ? -13.438 11.747 11.024 1.00 97.19 145 ALA A O 1
ATOM 1065 N N . LYS A 1 146 ? -13.159 13.165 12.757 1.00 94.38 146 LYS A N 1
ATOM 1066 C CA . LYS A 1 146 ? -13.749 14.341 12.108 1.00 94.38 146 LYS A CA 1
ATOM 1067 C C . LYS A 1 146 ? -12.669 15.268 11.575 1.00 94.38 146 LYS A C 1
ATOM 1069 O O . LYS A 1 146 ? -12.881 15.931 10.563 1.00 94.38 146 LYS A O 1
ATOM 1074 N N . GLU A 1 147 ? -11.525 15.296 12.250 1.00 94.19 147 GLU A N 1
ATOM 1075 C CA . GLU A 1 147 ? -10.402 16.170 11.940 1.00 94.19 147 GLU A CA 1
ATOM 1076 C C . GLU A 1 147 ? -9.080 15.386 11.958 1.00 94.19 147 GLU A C 1
ATOM 1078 O O . GLU A 1 147 ? -8.978 14.278 12.492 1.00 94.19 147 GLU A O 1
ATOM 1083 N N . TYR A 1 148 ? -8.038 15.948 11.343 1.00 91.50 148 TYR A N 1
ATOM 1084 C CA . TYR A 1 148 ? -6.698 15.369 11.436 1.00 91.50 148 TYR A CA 1
ATOM 1085 C C . TYR A 1 148 ? -6.151 15.544 12.857 1.00 91.50 148 TYR A C 1
ATOM 1087 O O . TYR A 1 148 ? -6.175 16.642 13.403 1.00 91.50 148 TYR A O 1
ATOM 1095 N N . GLY A 1 149 ? -5.616 14.466 13.430 1.00 91.31 149 GLY A N 1
ATOM 1096 C CA . GLY A 1 149 ? -5.137 14.422 14.818 1.00 91.31 149 GLY A CA 1
ATOM 1097 C C . GLY A 1 149 ? -6.017 13.570 15.732 1.00 91.31 149 GLY A C 1
ATOM 1098 O O . GLY A 1 149 ? -5.526 13.068 16.742 1.00 91.31 149 GLY A O 1
ATOM 1099 N N . ASP A 1 150 ? -7.263 13.319 15.331 1.00 96.25 150 ASP A N 1
ATOM 1100 C CA . ASP A 1 150 ? -8.157 12.390 16.018 1.00 96.25 150 ASP A CA 1
ATOM 1101 C C . ASP A 1 150 ? -7.561 10.961 16.037 1.00 96.25 150 ASP A C 1
ATOM 1103 O O . ASP A 1 150 ? -6.989 10.505 15.030 1.00 96.25 150 ASP A O 1
ATOM 1107 N N . PRO A 1 151 ? -7.667 10.219 17.157 1.00 95.56 151 PRO A N 1
ATOM 1108 C CA . PRO A 1 151 ? -7.198 8.833 17.248 1.00 95.56 151 PRO A CA 1
ATOM 1109 C C . PRO A 1 151 ? -8.081 7.829 16.481 1.00 95.56 151 PRO A C 1
ATOM 1111 O O . PRO A 1 151 ? -7.641 6.713 16.193 1.00 95.56 151 PRO A O 1
ATOM 1114 N N . GLU A 1 152 ? -9.309 8.205 16.123 1.00 97.50 152 GLU A N 1
ATOM 1115 C CA . GLU A 1 152 ? -10.310 7.343 15.491 1.00 97.50 152 GLU A CA 1
ATOM 1116 C C . GLU A 1 152 ? -9.995 6.977 14.027 1.00 97.50 152 GLU A C 1
ATOM 1118 O O . GLU A 1 152 ? -9.002 7.392 13.423 1.00 97.50 152 GLU A O 1
ATOM 1123 N N . CYS A 1 153 ? -10.853 6.155 13.412 1.00 97.56 153 CYS A N 1
ATOM 1124 C CA . CYS A 1 153 ? -10.678 5.733 12.028 1.00 97.56 153 CYS A CA 1
ATOM 1125 C C . CYS A 1 153 ? -10.791 6.907 11.035 1.00 97.56 153 CYS A C 1
ATOM 1127 O O . CYS A 1 153 ? -11.767 7.649 11.031 1.00 97.56 153 CYS A O 1
ATOM 1129 N N . LEU A 1 154 ? -9.821 6.997 10.121 1.00 97.44 154 LEU A N 1
ATOM 1130 C CA . LEU A 1 154 ? -9.648 8.103 9.172 1.00 97.44 154 LEU A CA 1
ATOM 1131 C C . LEU A 1 154 ? -10.442 7.955 7.855 1.00 97.44 154 LEU A C 1
ATOM 1133 O O . LEU A 1 154 ? -10.160 8.651 6.879 1.00 97.44 154 LEU A O 1
ATOM 1137 N N . VAL A 1 155 ? -11.369 6.997 7.758 1.00 97.00 155 VAL A N 1
ATOM 1138 C CA . VAL A 1 155 ? -12.054 6.686 6.486 1.00 97.00 155 VAL A CA 1
ATOM 1139 C C . VAL A 1 155 ? -12.898 7.857 5.971 1.00 97.00 155 VAL A C 1
ATOM 1141 O O . VAL A 1 155 ? -12.895 8.127 4.771 1.00 97.00 155 VAL A O 1
ATOM 1144 N N . GLU A 1 156 ? -13.551 8.603 6.866 1.00 95.81 156 GLU A N 1
ATOM 1145 C CA . GLU A 1 156 ? -14.395 9.750 6.501 1.00 95.81 156 GLU A CA 1
ATOM 1146 C C . GLU A 1 156 ? -13.587 10.969 6.030 1.00 95.81 156 GLU A C 1
ATOM 1148 O O . GLU A 1 156 ? -14.124 11.829 5.337 1.00 95.81 156 GLU A O 1
ATOM 1153 N N . ILE A 1 157 ? -12.283 11.009 6.322 1.00 95.88 157 ILE A N 1
ATOM 1154 C CA . ILE A 1 157 ? -11.390 12.115 5.943 1.00 95.88 157 ILE A CA 1
ATOM 1155 C C . ILE A 1 157 ? -10.397 11.742 4.827 1.00 95.88 157 ILE A C 1
ATOM 1157 O O . ILE A 1 157 ? -9.429 12.464 4.585 1.00 95.88 157 ILE A O 1
ATOM 1161 N N . GLY A 1 158 ? -10.627 10.610 4.143 1.00 96.31 158 GLY A N 1
ATOM 1162 C CA . GLY A 1 158 ? -9.922 10.250 2.904 1.00 96.31 158 GLY A CA 1
ATOM 1163 C C . GLY A 1 158 ? -9.115 8.951 2.913 1.00 96.31 158 GLY A C 1
ATOM 1164 O O . GLY A 1 158 ? -8.396 8.668 1.960 1.00 96.31 158 GLY A O 1
ATOM 1165 N N . CYS A 1 159 ? -9.194 8.126 3.961 1.00 97.62 159 CYS A N 1
ATOM 1166 C CA . CYS A 1 159 ? -8.407 6.890 4.004 1.00 97.62 159 CYS A CA 1
ATOM 1167 C C . CYS A 1 159 ? -8.944 5.801 3.058 1.00 97.62 159 CYS A C 1
ATOM 1169 O O . CYS A 1 159 ? -10.003 5.222 3.296 1.00 97.62 159 CYS A O 1
ATOM 1171 N N . TRP A 1 160 ? -8.145 5.429 2.054 1.00 98.06 160 TRP A N 1
ATOM 1172 C CA . TRP A 1 160 ? -8.425 4.340 1.106 1.00 98.06 160 TRP A CA 1
ATOM 1173 C C . TRP A 1 160 ? -7.989 2.949 1.583 1.00 98.06 160 TRP A C 1
ATOM 1175 O O . TRP A 1 160 ? -8.111 1.969 0.850 1.00 98.06 160 TRP A O 1
ATOM 1185 N N . GLY A 1 161 ? -7.524 2.828 2.830 1.00 97.50 161 GLY A N 1
ATOM 1186 C CA . GLY A 1 161 ? -7.000 1.580 3.392 1.00 97.50 161 GLY A CA 1
ATOM 1187 C C . GLY A 1 161 ? -7.864 0.320 3.178 1.00 97.50 161 GLY A C 1
ATOM 1188 O O . GLY A 1 161 ? -7.285 -0.751 2.989 1.00 97.50 161 GLY A O 1
ATOM 1189 N N . PRO A 1 162 ? -9.214 0.392 3.156 1.00 97.06 162 PRO A N 1
ATOM 1190 C CA . PRO A 1 162 ? -10.068 -0.769 2.875 1.00 97.06 162 PRO A CA 1
ATOM 1191 C C . PRO A 1 162 ? -9.802 -1.491 1.551 1.00 97.06 162 PRO A C 1
ATOM 1193 O O . PRO A 1 162 ? -10.045 -2.691 1.476 1.00 97.06 162 PRO A O 1
ATOM 1196 N N . VAL A 1 163 ? -9.284 -0.795 0.536 1.00 96.88 163 VAL A N 1
ATOM 1197 C CA . VAL A 1 163 ? -9.120 -1.328 -0.831 1.00 96.88 163 VAL A CA 1
ATOM 1198 C C . VAL A 1 163 ? -7.671 -1.304 -1.325 1.00 96.88 163 VAL A C 1
ATOM 1200 O O . VAL A 1 163 ? -7.415 -1.508 -2.507 1.00 96.88 163 VAL A O 1
ATOM 1203 N N . VAL A 1 164 ? -6.715 -1.018 -0.438 1.00 98.06 164 VAL A N 1
ATOM 1204 C CA . VAL A 1 164 ? -5.298 -0.862 -0.791 1.00 98.06 164 VAL A CA 1
ATOM 1205 C C . VAL A 1 164 ? -4.502 -2.038 -0.273 1.00 98.06 164 VAL A C 1
ATOM 1207 O O . VAL A 1 164 ? -4.469 -2.262 0.930 1.00 98.06 164 VAL A O 1
ATOM 1210 N N . ASN A 1 165 ? -3.799 -2.734 -1.158 1.00 98.25 165 ASN A N 1
ATOM 1211 C CA . ASN A 1 165 ? -2.869 -3.801 -0.806 1.00 98.25 165 ASN A CA 1
ATOM 1212 C C . ASN A 1 165 ? -1.521 -3.221 -0.357 1.00 98.25 165 ASN A C 1
ATOM 1214 O O . ASN A 1 165 ? -0.752 -2.714 -1.177 1.00 98.25 165 ASN A O 1
ATOM 1218 N N . CYS A 1 166 ? -1.236 -3.264 0.945 1.00 97.94 166 CYS A N 1
ATOM 1219 C CA . CYS A 1 166 ? 0.041 -2.839 1.521 1.00 97.94 166 CYS A CA 1
ATOM 1220 C C . CYS A 1 166 ? 0.188 -3.367 2.954 1.00 97.94 166 CYS A C 1
ATOM 1222 O O . CYS A 1 166 ? -0.720 -3.235 3.774 1.00 97.94 166 CYS A O 1
ATOM 1224 N N . ASN A 1 167 ? 1.364 -3.897 3.282 1.00 97.00 167 ASN A N 1
ATOM 1225 C CA . ASN A 1 167 ? 1.680 -4.450 4.598 1.00 97.00 167 ASN A CA 1
ATOM 1226 C C . ASN A 1 167 ? 2.182 -3.422 5.631 1.00 97.00 167 ASN A C 1
ATOM 1228 O O . ASN A 1 167 ? 2.495 -3.822 6.754 1.00 97.00 167 ASN A O 1
ATOM 1232 N N . ILE A 1 168 ? 2.254 -2.122 5.302 1.00 97.06 168 ILE A N 1
ATOM 1233 C CA . ILE A 1 168 ? 2.874 -1.096 6.167 1.00 97.06 168 ILE A CA 1
ATOM 1234 C C . ILE A 1 168 ? 2.275 -1.049 7.580 1.00 97.06 168 ILE A C 1
ATOM 1236 O O . ILE A 1 168 ? 2.984 -0.761 8.533 1.00 97.06 168 ILE A O 1
ATOM 1240 N N . VAL A 1 169 ? 0.993 -1.388 7.742 1.00 94.56 169 VAL A N 1
ATOM 1241 C CA . VAL A 1 169 ? 0.324 -1.437 9.057 1.00 94.56 169 VAL A CA 1
ATOM 1242 C C . VAL A 1 169 ? 0.825 -2.557 9.960 1.00 94.56 169 VAL A C 1
ATOM 1244 O O . VAL A 1 169 ? 0.852 -2.403 11.173 1.00 94.56 169 VAL A O 1
ATOM 1247 N N . LYS A 1 170 ? 1.222 -3.687 9.373 1.00 92.31 170 LYS A N 1
ATOM 1248 C CA . LYS A 1 170 ? 1.731 -4.847 10.107 1.00 92.31 170 LYS A CA 1
ATOM 1249 C C . LYS A 1 170 ? 3.243 -4.751 10.289 1.00 92.31 170 LYS A C 1
ATOM 1251 O O . LYS A 1 170 ? 3.780 -5.239 11.277 1.00 92.31 170 LYS A O 1
ATOM 1256 N N . ARG A 1 171 ? 3.930 -4.153 9.312 1.00 93.94 171 ARG A N 1
ATOM 1257 C CA . ARG A 1 171 ? 5.391 -4.066 9.281 1.00 93.94 171 ARG A CA 1
ATOM 1258 C C . ARG A 1 171 ? 5.939 -2.816 9.970 1.00 93.94 171 ARG A C 1
ATOM 1260 O O . ARG A 1 171 ? 7.039 -2.883 10.502 1.00 93.94 171 ARG A O 1
ATOM 1267 N N . GLY A 1 172 ? 5.189 -1.717 9.993 1.00 94.81 172 GLY A N 1
ATOM 1268 C CA . GLY A 1 172 ? 5.710 -0.376 10.269 1.00 94.81 172 GLY A CA 1
ATOM 1269 C C . GLY A 1 172 ? 6.465 0.198 9.065 1.00 94.81 172 GLY A C 1
ATOM 1270 O O . GLY A 1 172 ? 6.732 -0.504 8.088 1.00 94.81 172 GLY A O 1
ATOM 1271 N N . ALA A 1 173 ? 6.801 1.488 9.118 1.00 93.44 173 ALA A N 1
ATOM 1272 C CA . ALA A 1 173 ? 7.583 2.133 8.063 1.00 93.44 173 ALA A CA 1
ATOM 1273 C C . ALA A 1 173 ? 9.074 1.776 8.169 1.00 93.44 173 ALA A C 1
ATOM 1275 O O . ALA A 1 173 ? 9.697 1.442 7.164 1.00 93.44 173 ALA A O 1
ATOM 1276 N N . ILE A 1 174 ? 9.635 1.846 9.383 1.00 95.25 174 ILE A N 1
ATOM 1277 C CA . ILE A 1 174 ? 11.042 1.534 9.680 1.00 95.25 174 ILE A CA 1
ATOM 1278 C C . ILE A 1 174 ? 11.105 0.875 11.059 1.00 95.25 174 ILE A C 1
ATOM 1280 O O . ILE A 1 174 ? 10.648 1.475 12.026 1.00 95.25 174 ILE A O 1
ATOM 1284 N N . ASN A 1 175 ? 11.676 -0.329 11.176 1.00 94.12 175 ASN A N 1
ATOM 1285 C CA . ASN A 1 175 ? 11.844 -1.039 12.456 1.00 94.12 175 ASN A CA 1
ATOM 1286 C C . ASN A 1 175 ? 10.551 -1.123 13.294 1.00 94.12 175 ASN A C 1
ATOM 1288 O O . ASN A 1 175 ? 10.564 -0.826 14.485 1.00 94.12 175 ASN A O 1
ATOM 1292 N N . HIS A 1 176 ? 9.423 -1.472 12.664 1.00 92.81 176 HIS A N 1
ATOM 1293 C CA . HIS A 1 176 ? 8.090 -1.489 13.292 1.00 92.81 176 HIS A CA 1
ATOM 1294 C C . HIS A 1 176 ? 7.571 -0.136 13.804 1.00 92.81 176 HIS A C 1
ATOM 1296 O O . HIS A 1 176 ? 6.520 -0.084 14.437 1.00 92.81 176 HIS A O 1
ATOM 1302 N N . MET A 1 177 ? 8.247 0.967 13.480 1.00 92.81 177 MET A N 1
ATOM 1303 C CA . MET A 1 177 ? 7.834 2.314 13.855 1.00 92.81 177 MET A CA 1
ATOM 1304 C C . MET A 1 177 ? 7.101 3.016 12.714 1.00 92.81 177 MET A C 1
ATOM 1306 O O . MET A 1 177 ? 7.477 2.927 11.540 1.00 92.81 177 MET A O 1
ATOM 1310 N N . GLY A 1 178 ? 6.072 3.776 13.085 1.00 91.19 178 GLY A N 1
ATOM 1311 C CA . GLY A 1 178 ? 5.318 4.631 12.177 1.00 91.19 178 GLY A CA 1
ATOM 1312 C C . GLY A 1 178 ? 4.438 3.856 11.199 1.00 91.19 178 GLY A C 1
ATOM 1313 O O . GLY A 1 178 ? 3.870 2.817 11.518 1.00 91.19 178 GLY A O 1
ATOM 1314 N N . GLY A 1 179 ? 4.311 4.396 9.990 1.00 92.88 179 GLY A N 1
ATOM 1315 C CA . GLY A 1 179 ? 3.285 4.003 9.028 1.00 92.88 179 GLY A CA 1
ATOM 1316 C C . GLY A 1 179 ? 2.180 5.053 8.958 1.00 92.88 179 GLY A C 1
ATOM 1317 O O . G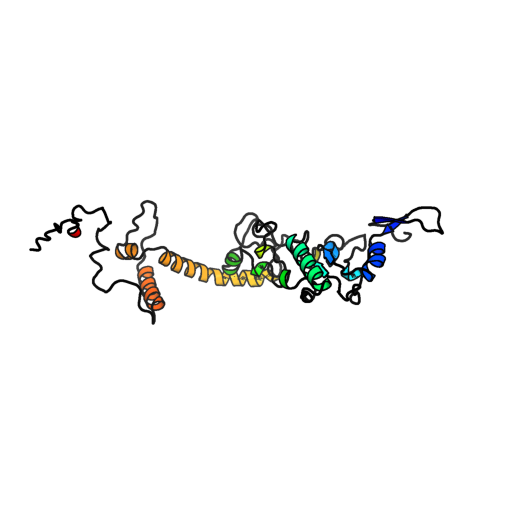LY A 1 179 ? 2.024 5.870 9.862 1.00 92.88 179 GLY A O 1
ATOM 1318 N N . CYS A 1 180 ? 1.437 5.065 7.852 1.00 95.00 180 CYS A N 1
ATOM 1319 C CA . CYS A 1 180 ? 0.554 6.185 7.522 1.00 95.00 180 CYS A CA 1
ATOM 1320 C C . CYS A 1 180 ? -0.526 6.396 8.592 1.00 95.00 180 CYS A C 1
ATOM 1322 O O . CYS A 1 180 ? -0.528 7.415 9.274 1.00 95.00 180 CYS A O 1
ATOM 1324 N N . MET A 1 181 ? -1.402 5.406 8.780 1.00 95.12 181 MET A N 1
ATOM 1325 C CA . MET A 1 181 ? -2.569 5.533 9.658 1.00 95.12 181 MET A CA 1
ATOM 1326 C C . MET A 1 181 ? -2.184 5.583 11.131 1.00 95.12 181 MET A C 1
ATOM 1328 O O . MET A 1 181 ? -2.837 6.286 11.894 1.00 95.12 181 MET A O 1
ATOM 1332 N N . GLU A 1 182 ? -1.126 4.876 11.529 1.00 91.31 182 GLU A N 1
ATOM 1333 C CA . GLU A 1 182 ? -0.617 4.944 12.901 1.00 91.31 182 GLU A CA 1
ATOM 1334 C C . GLU A 1 182 ? -0.234 6.388 13.254 1.00 91.31 182 GLU A C 1
ATOM 1336 O O . GLU A 1 182 ? -0.678 6.923 14.265 1.00 91.31 182 GLU A O 1
ATOM 1341 N N . ALA A 1 183 ? 0.455 7.076 12.339 1.00 92.88 183 ALA A N 1
ATOM 1342 C CA . ALA A 1 183 ? 0.817 8.485 12.477 1.00 92.88 183 ALA A CA 1
ATOM 1343 C C . ALA A 1 183 ? -0.329 9.479 12.174 1.00 92.88 183 ALA A C 1
ATOM 1345 O O . ALA A 1 183 ? -0.088 10.681 12.107 1.00 92.88 183 ALA A O 1
ATOM 1346 N N . GLY A 1 184 ? -1.568 9.017 11.957 1.00 94.19 184 GLY A N 1
ATOM 1347 C CA . GLY A 1 184 ? -2.714 9.886 11.644 1.00 94.19 184 GLY A CA 1
ATOM 1348 C C . GLY A 1 184 ? -2.829 10.319 10.178 1.00 94.19 184 GLY A C 1
ATOM 1349 O O . GLY A 1 184 ? -3.708 11.106 9.835 1.00 94.19 184 GLY A O 1
ATOM 1350 N N . GLY A 1 185 ? -1.982 9.790 9.296 1.00 95.56 185 GLY A N 1
ATOM 1351 C CA . GLY A 1 185 ? -2.052 10.002 7.854 1.00 95.56 185 GLY A CA 1
ATOM 1352 C C . GLY A 1 185 ? -3.038 9.053 7.172 1.00 95.56 185 GLY A C 1
ATOM 1353 O O . GLY A 1 185 ? -3.013 7.838 7.376 1.00 95.56 185 GLY A O 1
ATOM 1354 N N . VAL A 1 186 ? -3.892 9.595 6.307 1.00 97.06 186 VAL A N 1
ATOM 1355 C CA . VAL A 1 186 ? -4.781 8.786 5.463 1.00 97.06 186 VAL A CA 1
ATOM 1356 C C . VAL A 1 186 ? -3.978 7.898 4.508 1.00 97.06 186 VAL A C 1
ATOM 1358 O O . VAL A 1 186 ? -2.944 8.298 3.973 1.00 97.06 186 VAL A O 1
ATOM 1361 N N . CYS A 1 187 ? -4.460 6.679 4.261 1.00 97.69 187 CYS A N 1
ATOM 1362 C CA . CYS A 1 187 ? -3.912 5.860 3.185 1.00 97.69 187 CYS A CA 1
ATOM 1363 C C . CYS A 1 187 ? -4.304 6.474 1.838 1.00 97.69 187 CYS A C 1
ATOM 1365 O O . CYS A 1 187 ? -5.488 6.514 1.511 1.00 97.69 187 CYS A O 1
ATOM 1367 N N . ILE A 1 188 ? -3.312 6.890 1.052 1.00 98.12 188 ILE A N 1
ATOM 1368 C CA . ILE A 1 188 ? -3.506 7.471 -0.287 1.00 98.12 188 ILE A CA 1
ATOM 1369 C C . ILE A 1 188 ? -3.339 6.452 -1.419 1.00 98.12 188 ILE A C 1
ATOM 1371 O O . ILE A 1 188 ? -3.188 6.836 -2.571 1.00 98.12 188 ILE A O 1
ATOM 1375 N N . ALA A 1 189 ? -3.314 5.155 -1.095 1.00 98.19 189 ALA A N 1
ATOM 1376 C CA . ALA A 1 189 ? -3.161 4.072 -2.066 1.00 98.19 189 ALA A CA 1
ATOM 1377 C C . ALA A 1 189 ? -1.854 4.092 -2.876 1.00 98.19 189 ALA A C 1
ATOM 1379 O O . ALA A 1 189 ? -1.831 3.640 -4.018 1.00 98.19 189 ALA A O 1
ATOM 1380 N N . CYS A 1 190 ? -0.745 4.556 -2.289 1.00 98.38 190 CYS A N 1
ATOM 1381 C CA . CYS A 1 190 ? 0.519 4.707 -3.017 1.00 98.38 190 CYS A CA 1
ATOM 1382 C C . CYS A 1 190 ? 1.101 3.395 -3.566 1.00 98.38 190 CYS A C 1
ATOM 1384 O O . CYS A 1 190 ? 2.037 3.456 -4.348 1.00 98.38 190 CYS A O 1
ATOM 1386 N N . THR A 1 191 ? 0.569 2.231 -3.182 1.00 98.50 191 THR A N 1
ATOM 1387 C CA . THR A 1 191 ? 0.926 0.888 -3.670 1.00 98.50 191 THR A CA 1
ATOM 1388 C C . THR A 1 191 ? -0.120 0.302 -4.626 1.00 98.50 191 THR A C 1
ATOM 1390 O O . THR A 1 191 ? -0.194 -0.917 -4.766 1.00 98.50 191 THR A O 1
ATOM 1393 N N . MET A 1 192 ? -0.953 1.122 -5.270 1.00 98.56 192 MET A N 1
ATOM 1394 C CA . MET A 1 192 ? -1.956 0.654 -6.233 1.00 98.56 192 MET A CA 1
ATOM 1395 C C . MET A 1 192 ? -1.678 1.191 -7.646 1.00 98.56 192 MET A C 1
ATOM 1397 O O . MET A 1 192 ? -1.278 2.348 -7.767 1.00 98.56 192 MET A O 1
ATOM 1401 N N . PRO A 1 193 ? -1.983 0.431 -8.720 1.00 98.31 193 PRO A N 1
ATOM 1402 C CA . PRO A 1 193 ? -1.796 0.898 -10.101 1.00 98.31 193 PRO A CA 1
ATOM 1403 C C . PRO A 1 193 ? -2.575 2.166 -10.455 1.00 98.31 193 PRO A C 1
ATOM 1405 O O . PRO A 1 193 ? -2.179 2.921 -11.327 1.00 98.31 193 PRO A O 1
ATOM 1408 N N . GLY A 1 194 ? -3.702 2.409 -9.780 1.00 97.88 194 GLY A N 1
ATOM 1409 C CA . GLY A 1 194 ? -4.508 3.612 -9.994 1.00 97.88 194 GLY A CA 1
ATOM 1410 C C . GLY A 1 194 ? -3.954 4.885 -9.352 1.00 97.88 194 GLY A C 1
ATOM 1411 O O . GLY A 1 194 ? -4.620 5.913 -9.424 1.00 97.88 194 GLY A O 1
ATOM 1412 N N . PHE A 1 195 ? -2.819 4.820 -8.653 1.00 98.50 195 PHE A N 1
ATOM 1413 C CA . PHE A 1 195 ? -2.236 5.967 -7.967 1.00 98.50 195 PHE A CA 1
ATOM 1414 C C . PHE A 1 195 ? -1.503 6.898 -8.945 1.00 98.50 195 PHE A C 1
ATOM 1416 O O . PHE A 1 195 ? -0.644 6.411 -9.680 1.00 98.50 195 PHE A O 1
ATOM 1423 N N . PRO A 1 196 ? -1.748 8.225 -8.903 1.00 98.06 196 PRO A N 1
ATOM 1424 C CA . PRO A 1 196 ? -2.581 8.951 -7.930 1.00 98.06 196 PRO A CA 1
ATOM 1425 C C . PRO A 1 196 ? -4.049 9.165 -8.344 1.00 98.06 196 PRO A C 1
ATOM 1427 O O . PRO A 1 196 ? -4.891 9.434 -7.482 1.00 98.06 196 PRO A O 1
ATOM 1430 N N . ASP A 1 197 ? -4.370 9.057 -9.631 1.00 98.12 197 ASP A N 1
ATOM 1431 C CA . ASP A 1 197 ? -5.592 9.639 -10.202 1.00 98.12 197 ASP A CA 1
ATOM 1432 C C . ASP A 1 197 ? -6.884 9.007 -9.680 1.00 98.12 197 ASP A C 1
ATOM 1434 O O . ASP A 1 197 ? -7.823 9.716 -9.323 1.00 98.12 197 ASP A O 1
ATOM 1438 N N . LYS A 1 198 ? -6.932 7.674 -9.536 1.00 97.38 198 LYS A N 1
ATOM 1439 C CA . LYS A 1 198 ? -8.137 6.969 -9.048 1.00 97.38 198 LYS A CA 1
ATOM 1440 C C . LYS A 1 198 ? -8.443 7.228 -7.572 1.00 97.38 198 LYS A C 1
ATOM 1442 O O . LYS A 1 198 ? -9.527 6.883 -7.107 1.00 97.38 198 LYS A O 1
ATOM 1447 N N . PHE A 1 199 ? -7.486 7.791 -6.841 1.00 97.25 199 PHE A N 1
ATOM 1448 C CA . PHE A 1 199 ? -7.562 8.013 -5.398 1.00 97.25 199 PHE A CA 1
ATOM 1449 C C . PHE A 1 199 ? -7.609 9.503 -5.036 1.00 97.25 199 PHE A C 1
ATOM 1451 O O . PHE A 1 199 ? -7.717 9.850 -3.859 1.00 97.25 199 PHE A O 1
ATOM 1458 N N . SER A 1 200 ? -7.561 10.374 -6.048 1.00 95.44 200 SER A N 1
ATOM 1459 C CA . SER A 1 200 ? -7.638 11.823 -5.906 1.00 95.44 200 SER A CA 1
ATOM 1460 C C . SER A 1 200 ? -9.082 12.326 -6.070 1.00 95.44 200 SER A C 1
ATOM 1462 O O . SER A 1 200 ? -9.827 11.793 -6.892 1.00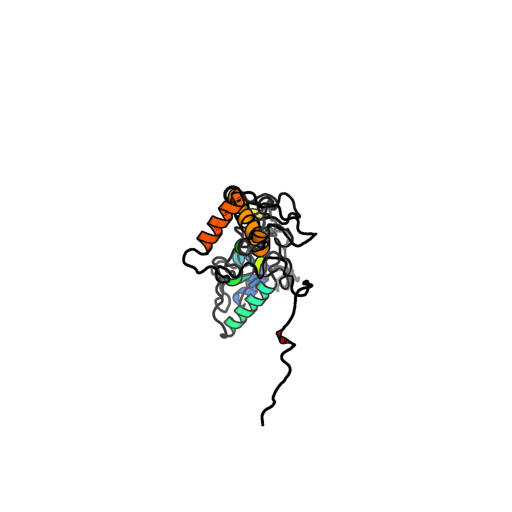 95.44 200 SER A O 1
ATOM 1464 N N . PRO A 1 201 ? -9.507 13.366 -5.325 1.00 96.38 201 PRO A N 1
ATOM 1465 C CA . PRO A 1 201 ? -8.755 14.090 -4.297 1.00 96.38 201 PRO A CA 1
ATOM 1466 C C . PRO A 1 201 ? -8.560 13.261 -3.013 1.00 96.38 201 PRO A C 1
ATOM 1468 O O . PRO A 1 201 ? -9.515 12.712 -2.469 1.00 96.38 201 PRO A O 1
ATOM 1471 N N . PHE A 1 202 ? -7.325 13.225 -2.498 1.00 95.94 202 PHE A N 1
ATOM 1472 C CA . PHE A 1 202 ? -6.924 12.329 -1.400 1.00 95.94 202 PHE A CA 1
ATOM 1473 C C . PHE A 1 202 ? -7.646 12.561 -0.070 1.00 95.94 202 PHE A C 1
ATOM 1475 O O . PHE A 1 202 ? -7.767 11.642 0.732 1.00 95.94 202 PHE A O 1
ATOM 1482 N N . TYR A 1 203 ? -8.112 13.783 0.177 1.00 93.69 203 TYR A N 1
ATOM 1483 C CA . TYR A 1 203 ? -8.696 14.198 1.457 1.00 93.69 203 TYR A CA 1
ATOM 1484 C C . TYR A 1 203 ? -10.226 14.199 1.448 1.00 93.69 203 TYR A C 1
ATOM 1486 O O . TYR A 1 203 ? -10.872 14.857 2.259 1.00 93.69 203 TYR A O 1
ATOM 1494 N N . LYS A 1 204 ? -10.824 13.478 0.499 1.00 92.38 204 LYS A N 1
ATOM 1495 C CA . LYS A 1 204 ? -12.264 13.259 0.429 1.00 92.38 204 LYS A CA 1
ATOM 1496 C C . LYS A 1 204 ? -12.554 11.796 0.718 1.00 92.38 204 LYS A C 1
ATOM 1498 O O . LYS A 1 204 ? -11.876 10.922 0.183 1.00 92.38 204 LYS A O 1
ATOM 1503 N N . ALA A 1 205 ? -13.578 11.537 1.533 1.00 90.56 205 ALA A N 1
ATOM 1504 C CA . ALA A 1 205 ? -14.037 10.183 1.820 1.00 90.56 205 ALA A CA 1
ATOM 1505 C C . ALA A 1 205 ? -14.188 9.361 0.523 1.00 90.56 205 ALA A C 1
ATOM 1507 O O . ALA A 1 205 ? -14.833 9.839 -0.423 1.00 90.56 205 ALA A O 1
ATOM 1508 N N . PRO A 1 206 ? -13.644 8.131 0.466 1.00 91.12 206 PRO A N 1
ATOM 1509 C CA . PRO A 1 206 ? -13.849 7.254 -0.676 1.00 91.12 206 PRO A CA 1
ATOM 1510 C C . PRO A 1 206 ? -15.350 7.000 -0.885 1.00 91.12 206 PRO A C 1
ATOM 1512 O O . PRO A 1 206 ? -16.049 6.672 0.077 1.00 91.12 206 PRO A O 1
ATOM 1515 N N . PRO A 1 207 ? -15.877 7.088 -2.119 1.00 86.56 207 PRO A N 1
ATOM 1516 C CA . PRO A 1 207 ? -17.318 6.983 -2.362 1.00 86.56 207 PRO A CA 1
ATOM 1517 C C . PRO A 1 207 ? -17.895 5.634 -1.906 1.00 86.56 207 PRO A C 1
ATOM 1519 O O . PRO A 1 207 ? -18.985 5.582 -1.341 1.00 86.56 207 PRO A O 1
ATOM 1522 N N . GLY A 1 208 ? -17.136 4.546 -2.078 1.00 84.69 208 GLY A N 1
ATOM 1523 C CA . GLY A 1 208 ? -17.531 3.205 -1.636 1.00 84.69 208 GLY A CA 1
ATOM 1524 C C . GLY A 1 208 ? -17.540 3.011 -0.115 1.00 84.69 208 GLY A C 1
ATOM 1525 O O . GLY A 1 208 ? -18.136 2.050 0.366 1.00 84.69 208 GLY A O 1
ATOM 1526 N N . ALA A 1 209 ? -16.928 3.913 0.660 1.00 86.56 209 ALA A N 1
ATOM 1527 C CA . ALA A 1 209 ? -16.899 3.795 2.114 1.00 86.56 209 ALA A CA 1
ATOM 1528 C C . ALA A 1 209 ? -18.255 4.129 2.757 1.00 86.56 209 ALA A C 1
ATOM 1530 O O . ALA A 1 209 ? -18.586 3.548 3.786 1.00 86.56 209 ALA A O 1
ATOM 1531 N N . LEU A 1 210 ? -19.074 4.988 2.136 1.00 88.00 210 LEU A N 1
ATOM 1532 C CA . LEU A 1 210 ? -20.307 5.530 2.730 1.00 88.00 210 LEU A CA 1
ATOM 1533 C C . LEU A 1 210 ? -21.259 4.455 3.275 1.00 88.00 210 LEU A C 1
ATOM 1535 O O . LEU A 1 210 ? -21.742 4.568 4.401 1.00 88.00 210 LEU A O 1
ATOM 1539 N N . VAL A 1 211 ? -21.500 3.394 2.499 1.00 87.75 211 VAL A N 1
ATOM 1540 C CA . VAL A 1 211 ? -22.401 2.298 2.895 1.00 87.75 211 VAL A CA 1
ATOM 1541 C C . VAL A 1 211 ? -21.856 1.569 4.122 1.00 87.75 211 VAL A C 1
ATOM 1543 O O . VAL A 1 211 ? -22.575 1.346 5.094 1.00 87.75 211 VAL A O 1
ATOM 1546 N N . SER A 1 212 ? -20.569 1.226 4.085 1.00 87.69 212 SER A N 1
ATOM 1547 C CA . SER A 1 212 ? -19.903 0.498 5.163 1.00 87.69 212 SER A CA 1
ATOM 1548 C C . SER A 1 212 ? -19.798 1.324 6.449 1.00 87.69 212 SER A C 1
ATOM 1550 O O . SER A 1 212 ? -20.099 0.823 7.52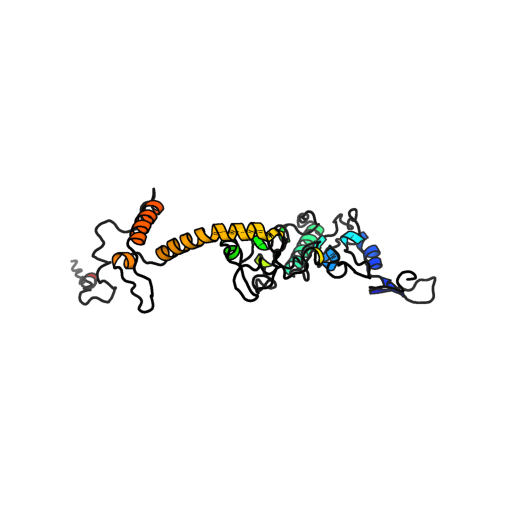7 1.00 87.69 212 SER A O 1
ATOM 1552 N N . THR A 1 213 ? -19.497 2.617 6.327 1.00 90.69 213 THR A N 1
ATOM 1553 C CA . THR A 1 213 ? -19.476 3.585 7.424 1.00 90.69 213 THR A CA 1
ATOM 1554 C C . THR A 1 213 ? -20.847 3.685 8.092 1.00 90.69 213 THR A C 1
ATOM 1556 O O . THR A 1 213 ? -20.949 3.545 9.310 1.00 90.69 213 THR A O 1
ATOM 1559 N N . ALA A 1 214 ? -21.921 3.847 7.310 1.00 91.75 214 ALA A N 1
ATOM 1560 C CA . ALA A 1 214 ? -23.284 3.916 7.838 1.00 91.75 214 ALA A CA 1
ATOM 1561 C C . ALA A 1 214 ? -23.701 2.629 8.567 1.00 91.75 214 ALA A C 1
ATOM 1563 O O . ALA A 1 214 ? -24.268 2.690 9.661 1.00 91.75 214 ALA A O 1
ATOM 1564 N N . ALA A 1 215 ? -23.373 1.465 7.998 1.00 92.81 215 ALA A N 1
ATOM 1565 C CA . ALA A 1 215 ? -23.629 0.176 8.631 1.00 92.81 215 ALA A CA 1
ATOM 1566 C C . ALA A 1 215 ? -22.869 0.036 9.963 1.00 92.81 215 ALA A C 1
ATOM 1568 O O . ALA A 1 215 ? -23.475 -0.305 10.983 1.00 92.81 215 ALA A O 1
ATOM 1569 N N . SER A 1 216 ? -21.575 0.372 9.979 1.00 94.06 216 SER A N 1
ATOM 1570 C CA . SER A 1 216 ? -20.752 0.354 11.190 1.00 94.06 216 SER A CA 1
ATOM 1571 C C . SER A 1 216 ? -21.275 1.303 12.267 1.00 94.06 216 SER A C 1
ATOM 1573 O O . SER A 1 216 ? -21.296 0.932 13.437 1.00 94.06 216 SER A O 1
ATOM 1575 N N . MET A 1 217 ? -21.763 2.499 11.916 1.00 93.75 217 MET A N 1
ATOM 1576 C CA . MET A 1 217 ? -22.385 3.405 12.896 1.00 93.75 217 MET A CA 1
ATOM 1577 C C . MET A 1 217 ? -23.608 2.775 13.566 1.00 93.75 217 MET A C 1
ATOM 1579 O O . MET A 1 217 ? -23.754 2.862 14.790 1.00 93.75 217 MET A O 1
ATOM 1583 N N . GLY A 1 218 ? -24.473 2.125 12.781 1.00 93.44 218 GLY A N 1
ATOM 1584 C CA . GLY A 1 218 ? -25.672 1.456 13.287 1.00 93.44 218 GLY A CA 1
ATOM 1585 C C . GLY A 1 218 ? -25.336 0.303 14.234 1.00 93.44 218 GLY A C 1
ATOM 1586 O O . GLY A 1 218 ? -25.834 0.255 15.361 1.00 93.44 218 GLY A O 1
ATOM 1587 N N . VAL A 1 219 ? -24.437 -0.588 13.810 1.00 93.62 219 VAL A N 1
ATOM 1588 C CA . VAL A 1 219 ? -23.952 -1.713 14.628 1.00 93.62 219 VAL A CA 1
ATOM 1589 C C . VAL A 1 219 ? -23.240 -1.204 15.885 1.00 93.62 219 VAL A C 1
ATOM 1591 O O . VAL A 1 219 ? -23.533 -1.634 17.006 1.00 93.62 219 VAL A O 1
ATOM 1594 N N . GLY A 1 220 ? -22.359 -0.222 15.719 1.00 93.56 220 GLY A N 1
ATOM 1595 C CA . GLY A 1 220 ? -21.586 0.398 16.783 1.00 93.56 220 GLY A CA 1
ATOM 1596 C C . GLY A 1 220 ? -22.444 1.049 17.865 1.00 93.56 220 GLY A C 1
ATOM 1597 O O . GLY A 1 220 ? -22.136 0.921 19.052 1.00 93.56 220 GLY A O 1
ATOM 1598 N N . ALA A 1 221 ? -23.561 1.691 17.506 1.00 92.75 221 ALA A N 1
ATOM 1599 C CA . ALA A 1 221 ? -24.478 2.295 18.476 1.00 92.75 221 ALA A CA 1
ATOM 1600 C C . ALA A 1 221 ? -24.987 1.279 19.519 1.00 92.75 221 ALA A C 1
ATOM 1602 O O . ALA A 1 221 ? -25.142 1.615 20.699 1.00 92.75 221 ALA A O 1
ATOM 1603 N N . VAL A 1 222 ? -25.179 0.023 19.103 1.00 94.00 222 VAL A N 1
ATOM 1604 C CA . VAL A 1 222 ? -25.598 -1.081 19.972 1.00 94.00 222 VAL A CA 1
ATOM 1605 C C . VAL A 1 222 ? -24.393 -1.724 20.659 1.00 94.00 222 VAL A C 1
ATOM 1607 O O . VAL A 1 222 ? -24.351 -1.799 21.893 1.00 94.00 222 VAL A O 1
ATOM 1610 N N . ILE A 1 223 ? -23.387 -2.148 19.889 1.00 93.56 223 ILE A N 1
ATOM 1611 C CA . ILE A 1 223 ? -22.249 -2.922 20.404 1.00 93.56 223 ILE A CA 1
ATOM 1612 C C . ILE A 1 223 ? -21.447 -2.123 21.431 1.00 93.56 223 ILE A C 1
ATOM 1614 O O . ILE A 1 223 ? -21.134 -2.659 22.495 1.00 93.56 223 ILE A O 1
ATOM 1618 N N . ARG A 1 224 ? -21.197 -0.825 21.213 1.00 93.94 224 ARG A N 1
ATOM 1619 C CA . ARG A 1 224 ? -20.475 0.010 22.192 1.00 93.94 224 ARG A CA 1
ATOM 1620 C C . ARG A 1 224 ? -21.199 0.090 23.531 1.00 93.94 224 ARG A C 1
ATOM 1622 O O . ARG A 1 224 ? -20.566 0.251 24.575 1.00 93.94 224 ARG A O 1
ATOM 1629 N N . ARG A 1 225 ? -22.536 0.046 23.543 1.00 89.75 225 ARG A N 1
ATOM 1630 C CA . ARG A 1 225 ? -23.310 0.040 24.793 1.00 89.75 225 ARG A CA 1
ATOM 1631 C C . ARG A 1 225 ? -23.158 -1.296 25.513 1.00 89.75 225 ARG A C 1
ATOM 1633 O O . ARG A 1 225 ? -22.909 -1.289 26.715 1.00 89.75 225 ARG A O 1
ATOM 1640 N N . LEU A 1 226 ? -23.253 -2.406 24.785 1.00 89.81 226 LEU A N 1
ATOM 1641 C CA . LEU A 1 226 ? -23.061 -3.748 25.339 1.00 89.81 226 LEU A CA 1
ATOM 1642 C C . LEU A 1 226 ? -21.635 -3.934 25.873 1.00 89.81 226 LEU A C 1
ATOM 1644 O O . LEU A 1 226 ? -21.470 -4.292 27.035 1.00 89.81 226 LEU A O 1
ATOM 1648 N N . ARG A 1 227 ? -20.610 -3.566 25.094 1.00 92.25 227 ARG A N 1
ATOM 1649 C CA . ARG A 1 227 ? -19.203 -3.594 25.525 1.00 92.25 227 ARG A CA 1
ATOM 1650 C C . ARG A 1 227 ? -18.967 -2.750 26.771 1.00 92.25 227 ARG A C 1
ATOM 1652 O O . ARG A 1 227 ? -18.316 -3.221 27.694 1.00 92.25 227 ARG A O 1
ATOM 1659 N N . ARG A 1 228 ? -19.544 -1.543 26.857 1.00 89.69 228 ARG A N 1
ATOM 1660 C CA . ARG A 1 228 ? -19.460 -0.707 28.070 1.00 89.69 228 ARG A CA 1
ATOM 1661 C C . ARG A 1 228 ? -20.117 -1.358 29.285 1.00 89.69 228 ARG A C 1
ATOM 1663 O O . ARG A 1 228 ? -19.615 -1.187 30.390 1.00 89.69 228 ARG A O 1
ATOM 1670 N N . LEU A 1 229 ? -21.224 -2.078 29.113 1.00 85.31 229 LEU A N 1
ATOM 1671 C CA . LEU A 1 229 ? -21.867 -2.806 30.210 1.00 85.31 229 LEU A CA 1
ATOM 1672 C C . LEU A 1 229 ? -20.991 -3.969 30.689 1.00 85.31 229 LEU A C 1
ATOM 1674 O O . LEU A 1 229 ? -20.720 -4.061 31.884 1.00 85.31 229 LEU A O 1
ATOM 1678 N N . SER A 1 230 ? -20.493 -4.792 29.765 1.00 86.00 230 SER A N 1
ATOM 1679 C CA . SER A 1 230 ? -19.589 -5.900 30.086 1.00 86.00 230 SER A CA 1
ATOM 1680 C C . SER A 1 230 ? -18.276 -5.404 30.699 1.00 86.00 230 SER A C 1
ATOM 1682 O O . SER A 1 230 ? -17.819 -5.969 31.684 1.00 86.00 230 SER A O 1
ATOM 1684 N N . ASN A 1 231 ? -17.700 -4.314 30.182 1.00 88.75 231 ASN A N 1
ATOM 1685 C CA . ASN A 1 231 ? -16.487 -3.702 30.722 1.00 88.75 231 ASN A CA 1
ATOM 1686 C C . ASN A 1 231 ? -16.708 -3.167 32.144 1.00 88.75 231 ASN A C 1
ATOM 1688 O O . ASN A 1 231 ? -15.913 -3.467 33.022 1.00 88.75 231 ASN A O 1
ATOM 1692 N N . ARG A 1 232 ? -17.825 -2.476 32.417 1.00 82.50 232 ARG A N 1
ATOM 1693 C CA . ARG A 1 232 ? -18.162 -2.037 33.785 1.00 82.50 232 ARG A CA 1
ATOM 1694 C C . ARG A 1 232 ? -18.273 -3.193 34.770 1.00 82.50 232 ARG A C 1
ATOM 1696 O O . ARG A 1 232 ? -17.890 -3.022 35.921 1.00 82.50 232 ARG A O 1
ATOM 1703 N N . HIS A 1 233 ? -18.826 -4.322 34.334 1.00 79.38 233 HIS A N 1
ATOM 1704 C CA . HIS A 1 233 ? -18.888 -5.524 35.158 1.00 79.38 233 HIS A CA 1
ATOM 1705 C C . HIS A 1 233 ? -17.486 -6.116 35.372 1.00 79.38 233 HIS A C 1
ATOM 1707 O O . HIS A 1 233 ? -17.090 -6.340 36.506 1.00 79.38 233 HIS A O 1
ATOM 1713 N N . ALA A 1 234 ? -16.699 -6.270 34.305 1.00 83.56 234 ALA A N 1
ATOM 1714 C CA . ALA A 1 234 ? -15.345 -6.825 34.368 1.00 83.56 234 ALA A CA 1
ATOM 1715 C C . ALA A 1 234 ? -14.336 -5.943 35.129 1.00 83.56 234 ALA A C 1
ATOM 1717 O O . ALA A 1 234 ? -13.337 -6.446 35.628 1.00 83.56 234 ALA A O 1
ATOM 1718 N N . SER A 1 235 ? -14.572 -4.632 35.226 1.00 84.31 235 SER A N 1
ATOM 1719 C CA . SER A 1 235 ? -13.729 -3.695 35.983 1.00 84.31 235 SER A CA 1
ATOM 1720 C C . SER A 1 235 ? -14.035 -3.658 37.485 1.00 84.31 235 SER A C 1
ATOM 1722 O O . SER A 1 235 ? -13.510 -2.791 38.187 1.00 84.31 235 SER A O 1
ATOM 1724 N N . ARG A 1 236 ? -14.892 -4.551 37.993 1.00 80.50 236 ARG A N 1
ATOM 1725 C CA . ARG A 1 236 ? -15.209 -4.666 39.419 1.00 80.50 236 ARG A CA 1
ATOM 1726 C C . ARG A 1 236 ? -14.700 -5.993 39.964 1.00 80.50 236 ARG A C 1
ATOM 1728 O O . ARG A 1 236 ? -14.887 -7.044 39.363 1.00 80.50 236 ARG A O 1
ATOM 1735 N N . GLU A 1 237 ? -14.034 -5.919 41.110 1.00 80.38 237 GLU A N 1
ATOM 1736 C CA . GLU A 1 237 ? -13.590 -7.101 41.840 1.00 80.38 237 GLU A CA 1
ATOM 1737 C C . GLU A 1 237 ? -14.771 -7.746 42.573 1.00 80.38 237 GLU A C 1
ATOM 1739 O O . GLU A 1 237 ? -15.620 -7.050 43.137 1.00 80.38 237 GLU A O 1
ATOM 1744 N N . VAL A 1 238 ? -14.762 -9.076 42.682 1.00 79.12 238 VAL A N 1
ATOM 1745 C CA . VAL A 1 238 ? -15.826 -9.855 43.339 1.00 79.12 238 VAL A CA 1
ATOM 1746 C C . VAL A 1 238 ? -16.053 -9.398 44.787 1.00 79.12 238 VAL A C 1
ATOM 1748 O O . VAL A 1 238 ? -17.183 -9.393 45.281 1.00 79.12 238 VAL A O 1
ATOM 1751 N N . ARG A 1 239 ? -14.988 -8.971 45.481 1.00 76.75 239 ARG A N 1
ATOM 1752 C CA . ARG A 1 239 ? -15.065 -8.393 46.834 1.00 76.75 239 ARG A CA 1
ATOM 1753 C C . ARG A 1 239 ? -15.909 -7.124 46.884 1.00 76.75 239 ARG A C 1
ATOM 1755 O O . ARG A 1 239 ? -16.660 -6.929 47.834 1.00 76.75 239 ARG A O 1
ATOM 1762 N N . TRP A 1 240 ? -15.733 -6.243 45.904 1.00 80.19 240 TRP A N 1
ATOM 1763 C CA . TRP A 1 240 ? -16.347 -4.914 45.892 1.00 80.19 240 TRP A CA 1
ATOM 1764 C C . TRP A 1 240 ? -17.840 -5.003 45.609 1.00 80.19 240 TRP A C 1
ATOM 1766 O O . TRP A 1 240 ? -18.598 -4.172 46.096 1.00 80.19 240 TRP A O 1
ATOM 1776 N N . ASP A 1 241 ? -18.265 -6.026 44.869 1.00 77.44 241 ASP A N 1
ATOM 1777 C CA . ASP A 1 241 ? -19.680 -6.319 44.634 1.00 77.44 241 ASP A CA 1
ATOM 1778 C C . ASP A 1 241 ? -20.370 -6.867 45.882 1.00 77.44 241 ASP A C 1
ATOM 1780 O O . ASP A 1 241 ? -21.513 -6.513 46.160 1.00 77.44 241 ASP A O 1
ATOM 1784 N N . ARG A 1 242 ? -19.661 -7.672 46.683 1.00 75.25 242 ARG A N 1
ATOM 1785 C CA . ARG A 1 242 ? -20.170 -8.175 47.970 1.00 75.25 242 ARG A CA 1
ATOM 1786 C C . ARG A 1 242 ? -20.240 -7.090 49.041 1.00 75.25 242 ARG A C 1
ATOM 1788 O O . ARG A 1 242 ? -21.188 -7.066 49.814 1.00 75.25 242 ARG A O 1
ATOM 1795 N N . LEU A 1 243 ? -19.229 -6.224 49.096 1.00 74.69 243 LEU A N 1
ATOM 1796 C CA . LEU A 1 243 ? -19.127 -5.148 50.087 1.00 74.69 243 LEU A CA 1
ATOM 1797 C C . LEU A 1 243 ? -19.829 -3.850 49.672 1.00 74.69 243 LEU A C 1
ATOM 1799 O O . LEU A 1 243 ? -19.876 -2.916 50.464 1.00 74.69 243 LEU A O 1
ATOM 1803 N N . ASP A 1 244 ? -20.319 -3.774 48.433 1.00 75.12 244 ASP A N 1
ATOM 1804 C CA . ASP A 1 244 ? -20.850 -2.562 47.789 1.00 75.12 244 ASP A CA 1
ATOM 1805 C C . ASP A 1 244 ? -19.929 -1.327 47.955 1.00 75.12 244 ASP A C 1
ATOM 1807 O O . ASP A 1 244 ? -20.374 -0.181 47.992 1.00 75.12 244 ASP A O 1
ATOM 1811 N N . GLN A 1 245 ? -18.612 -1.562 48.056 1.00 74.50 245 GLN A N 1
ATOM 1812 C CA . GLN A 1 245 ? -17.592 -0.543 48.310 1.00 74.50 245 GLN A CA 1
ATOM 1813 C C . GLN A 1 245 ? -16.359 -0.768 47.436 1.00 74.50 245 GLN A C 1
ATOM 1815 O O . GLN A 1 245 ? -15.820 -1.872 47.346 1.00 74.50 245 GLN A O 1
ATOM 1820 N N . VAL A 1 246 ? -15.852 0.323 46.863 1.00 80.00 246 VAL A N 1
ATOM 1821 C CA . VAL A 1 246 ? -14.551 0.358 46.187 1.00 80.00 246 VAL A CA 1
ATOM 1822 C C . VAL A 1 246 ? -13.500 0.830 47.200 1.00 80.00 246 VAL A C 1
ATOM 1824 O O . VAL A 1 246 ? -13.676 1.888 47.801 1.00 80.00 246 VAL A O 1
ATOM 1827 N N . PRO A 1 247 ? -12.409 0.080 47.425 1.00 74.31 247 PRO A N 1
ATOM 1828 C CA . PRO A 1 247 ? -11.454 0.363 48.498 1.00 74.31 247 PRO A CA 1
ATOM 1829 C C . PRO A 1 247 ? -10.472 1.502 48.177 1.00 74.31 247 PRO A C 1
ATOM 1831 O O . PRO A 1 247 ? -9.659 1.855 49.028 1.00 74.31 247 PRO A O 1
ATOM 1834 N N . SER A 1 248 ? -10.509 2.061 46.963 1.00 78.25 248 SER A N 1
ATOM 1835 C CA . SER A 1 248 ? -9.608 3.132 46.527 1.00 78.25 248 SER A CA 1
ATOM 1836 C C . SER A 1 248 ? -10.239 4.506 46.728 1.00 78.25 248 SER A C 1
ATOM 1838 O O . SER A 1 248 ? -11.320 4.766 46.206 1.00 78.25 248 SER A O 1
ATOM 1840 N N . GLY A 1 249 ? -9.513 5.417 47.384 1.00 76.19 249 GLY A N 1
ATOM 1841 C CA . GLY A 1 249 ? -9.891 6.835 47.483 1.00 76.19 249 GLY A CA 1
ATOM 1842 C C . GLY A 1 249 ? -9.851 7.591 46.147 1.00 76.19 249 GLY A C 1
ATOM 1843 O O . GLY A 1 249 ? -10.416 8.672 46.040 1.00 76.19 249 GLY A O 1
ATOM 1844 N N . TRP A 1 250 ? -9.231 7.006 45.118 1.00 78.56 250 TRP A N 1
ATOM 1845 C CA . TRP A 1 250 ? -9.212 7.525 43.745 1.00 78.56 250 TRP A CA 1
ATOM 1846 C C . TRP A 1 250 ? -10.246 6.834 42.840 1.00 78.56 250 TRP A C 1
ATOM 1848 O O . TRP A 1 250 ? -10.440 7.225 41.690 1.00 78.56 250 TRP A O 1
ATOM 1858 N N . GLY A 1 251 ? -10.897 5.776 43.333 1.00 72.69 251 GLY A N 1
ATOM 1859 C CA . GLY A 1 251 ? -11.838 4.972 42.565 1.00 72.69 251 GLY A CA 1
ATOM 1860 C C . GLY A 1 251 ? -13.222 5.610 42.514 1.00 72.69 251 GLY A C 1
ATOM 1861 O O . GLY A 1 251 ? -13.994 5.484 43.456 1.00 72.69 251 GLY A O 1
ATOM 1862 N N . ASN A 1 252 ? -13.582 6.228 41.389 1.00 72.25 252 ASN A N 1
ATOM 1863 C CA . ASN A 1 252 ? -14.927 6.771 41.164 1.00 72.25 252 ASN A CA 1
ATOM 1864 C C . ASN A 1 252 ? -15.825 5.781 40.394 1.00 72.25 252 ASN A C 1
ATOM 1866 O O . ASN A 1 252 ? -16.285 6.044 39.279 1.00 72.25 252 ASN A O 1
ATOM 1870 N N . LEU A 1 253 ? -16.034 4.593 40.963 1.00 69.19 253 LEU A N 1
ATOM 1871 C CA . LEU A 1 253 ? -16.937 3.582 40.409 1.00 69.19 253 LEU A CA 1
ATOM 1872 C C . LEU A 1 253 ? -18.358 3.850 40.915 1.00 69.19 253 LEU A C 1
ATOM 1874 O O . LEU A 1 253 ? -18.629 3.757 42.109 1.00 69.19 253 LEU A O 1
ATOM 1878 N N . LYS A 1 254 ? -19.281 4.175 40.001 1.00 68.19 254 LYS A N 1
ATOM 1879 C CA . LYS A 1 254 ? -20.693 4.402 40.350 1.00 68.19 254 LYS A CA 1
ATOM 1880 C C . LYS A 1 254 ? -21.297 3.151 40.996 1.00 68.19 254 LYS A C 1
ATOM 1882 O O . LYS A 1 254 ? -21.076 2.041 40.507 1.00 68.19 254 LYS A O 1
ATOM 1887 N N . ALA A 1 255 ? -22.098 3.353 42.044 1.00 66.06 255 ALA A N 1
ATOM 1888 C CA . ALA A 1 255 ? -22.884 2.291 42.665 1.00 66.06 255 ALA A CA 1
ATOM 1889 C C . ALA A 1 255 ? -23.784 1.603 41.623 1.00 66.06 255 ALA A C 1
ATOM 1891 O O . ALA A 1 255 ? -24.312 2.249 40.708 1.00 66.06 255 ALA A O 1
ATOM 1892 N N . GLN A 1 256 ? -23.935 0.283 41.736 1.00 67.81 256 GLN A N 1
ATOM 1893 C CA . GLN A 1 256 ? -24.741 -0.481 40.791 1.00 67.81 256 GLN A CA 1
ATOM 1894 C C . GLN A 1 256 ? -26.226 -0.157 40.975 1.00 67.81 256 GLN A C 1
ATOM 1896 O O . GLN A 1 256 ? -26.772 -0.276 42.072 1.00 67.81 256 GLN A O 1
ATOM 1901 N N . THR A 1 257 ? -26.913 0.201 39.890 1.00 76.00 257 THR A N 1
ATOM 1902 C CA . THR A 1 257 ? -28.374 0.313 39.920 1.00 76.00 257 THR A CA 1
ATOM 1903 C C . THR A 1 257 ? -29.016 -1.078 40.028 1.00 76.00 257 THR A C 1
ATOM 1905 O O . THR A 1 257 ? -28.425 -2.060 39.568 1.00 76.00 257 THR A O 1
ATOM 1908 N N . PRO A 1 258 ? -30.243 -1.200 40.570 1.00 77.31 258 PRO A N 1
ATOM 1909 C CA . PRO A 1 258 ? -30.928 -2.492 40.695 1.00 77.31 258 PRO A CA 1
ATOM 1910 C C . PRO A 1 258 ? -31.013 -3.272 39.373 1.00 77.31 258 PRO A C 1
ATOM 1912 O O . PRO A 1 258 ? -30.801 -4.481 39.342 1.00 77.31 258 PRO A O 1
ATOM 1915 N N . SER A 1 259 ? -31.224 -2.572 38.255 1.00 76.00 259 SER A N 1
ATOM 1916 C CA . SER A 1 259 ? -31.226 -3.168 36.915 1.00 76.00 259 SER A CA 1
ATOM 1917 C C . SER A 1 259 ? -29.883 -3.798 36.526 1.00 76.00 259 SER A C 1
ATOM 1919 O O . SER A 1 259 ? -29.859 -4.826 35.855 1.00 76.00 259 SER A O 1
ATOM 1921 N N . LEU A 1 260 ? -28.761 -3.190 36.930 1.00 75.56 260 LEU A N 1
ATOM 1922 C CA . LEU A 1 260 ? -27.423 -3.710 36.642 1.00 75.56 260 LEU A CA 1
ATOM 1923 C C . LEU A 1 260 ? -27.123 -4.960 37.476 1.00 75.56 260 LEU A C 1
ATOM 1925 O O . LEU A 1 260 ? -26.587 -5.912 36.919 1.00 75.56 260 LEU A O 1
ATOM 1929 N N . LYS A 1 261 ? -27.553 -5.001 38.747 1.00 75.38 261 LYS A N 1
ATOM 1930 C CA . LYS A 1 261 ? -27.441 -6.193 39.614 1.00 75.38 261 LYS A CA 1
ATOM 1931 C C . LYS A 1 261 ? -28.191 -7.401 39.029 1.00 75.38 261 LYS A C 1
ATOM 1933 O O . LYS A 1 261 ? -27.674 -8.515 39.014 1.00 75.38 261 LYS A O 1
ATOM 1938 N N . VAL A 1 262 ? -29.393 -7.185 38.484 1.00 79.06 262 VAL A N 1
ATOM 1939 C CA . VAL A 1 262 ? -30.177 -8.245 37.815 1.00 79.06 262 VAL A CA 1
ATOM 1940 C C . VAL A 1 262 ? -29.487 -8.740 36.542 1.00 79.06 262 VAL A C 1
ATOM 1942 O O . VAL A 1 262 ? -29.396 -9.945 36.306 1.00 79.06 262 VAL A O 1
ATOM 1945 N N . MET A 1 263 ? -28.982 -7.816 35.725 1.00 76.00 263 MET A N 1
ATOM 1946 C CA . MET A 1 263 ? -28.260 -8.158 34.501 1.00 76.00 263 MET A CA 1
ATOM 1947 C C . MET A 1 263 ? -26.971 -8.930 34.803 1.00 76.00 263 MET A C 1
ATOM 1949 O O . MET A 1 263 ? -26.653 -9.878 34.093 1.00 76.00 263 MET A O 1
ATOM 1953 N N . GLU A 1 264 ? -26.261 -8.573 35.870 1.00 74.56 264 GLU A N 1
ATOM 1954 C CA . GLU A 1 264 ? -25.077 -9.288 36.341 1.00 74.56 264 GLU A CA 1
ATOM 1955 C C . GLU A 1 264 ? -25.398 -10.721 36.777 1.00 74.56 264 GLU A C 1
ATOM 1957 O O . GLU A 1 264 ? -24.722 -11.653 36.346 1.00 74.56 264 GLU A O 1
ATOM 1962 N N . LEU A 1 265 ? -26.453 -10.923 37.572 1.00 77.94 265 LEU A N 1
ATOM 1963 C CA . LEU A 1 265 ? -26.918 -12.262 37.955 1.00 77.94 265 LEU A CA 1
ATOM 1964 C C . LEU A 1 265 ? -27.180 -13.140 36.728 1.00 77.94 265 LEU A C 1
ATOM 1966 O O . LEU A 1 265 ? -26.785 -14.308 36.692 1.00 77.94 265 LEU A O 1
ATOM 1970 N N . PHE A 1 266 ? -27.816 -12.569 35.705 1.00 80.12 266 PHE A N 1
ATOM 1971 C CA . PHE A 1 266 ? -28.033 -13.247 34.433 1.00 80.12 266 PHE A CA 1
ATOM 1972 C C . PHE A 1 266 ? -26.710 -13.553 33.713 1.00 80.12 266 PHE A C 1
ATOM 1974 O O . PHE A 1 266 ? -26.499 -14.692 33.293 1.00 80.12 266 PHE A O 1
ATOM 1981 N N . TYR A 1 267 ? -25.802 -12.576 33.623 1.00 77.88 267 TYR A N 1
ATOM 1982 C CA . TYR A 1 267 ? -24.503 -12.720 32.961 1.00 77.88 267 TYR A CA 1
ATOM 1983 C C . TYR A 1 267 ? -23.645 -13.803 33.619 1.00 77.88 267 TYR A C 1
ATOM 1985 O O . TYR A 1 267 ? -23.141 -14.680 32.926 1.00 77.88 267 TYR A O 1
ATOM 1993 N N . GLN A 1 268 ? -23.550 -13.815 34.953 1.00 76.62 268 GLN A N 1
ATOM 1994 C CA . GLN A 1 268 ? -22.815 -14.835 35.704 1.00 76.62 268 GLN A CA 1
ATOM 1995 C C . GLN A 1 268 ? -23.428 -16.229 35.519 1.00 76.62 268 GLN A C 1
ATOM 1997 O O . GLN A 1 268 ? -22.706 -17.211 35.335 1.00 76.62 268 GLN A O 1
ATOM 2002 N N . LYS A 1 269 ? -24.764 -16.338 35.545 1.00 81.31 269 LYS A N 1
ATOM 2003 C CA . LYS A 1 269 ? -25.456 -17.616 35.324 1.00 81.31 269 LYS A CA 1
ATOM 2004 C C . LYS A 1 269 ? -25.213 -18.152 33.914 1.00 81.31 269 LYS A C 1
ATOM 2006 O O . LYS A 1 269 ? -25.060 -19.358 33.744 1.00 81.31 269 LYS A O 1
ATOM 2011 N N . TRP A 1 270 ? -25.170 -17.268 32.920 1.00 82.81 270 TRP A N 1
ATOM 2012 C CA . TRP A 1 270 ? -24.909 -17.632 31.532 1.00 82.81 270 TRP A CA 1
ATOM 2013 C C . TRP A 1 270 ? -23.430 -17.956 31.278 1.00 82.81 270 TRP A C 1
ATOM 2015 O O . TRP A 1 270 ? -23.129 -18.978 30.672 1.00 82.81 270 TRP A O 1
ATOM 2025 N N . GLN A 1 271 ? -22.503 -17.163 31.820 1.00 81.50 271 GLN A N 1
ATOM 2026 C CA . GLN A 1 271 ? -21.055 -17.388 31.734 1.00 81.50 271 GLN A CA 1
ATOM 2027 C C . GLN A 1 271 ? -20.636 -18.738 32.332 1.00 81.50 271 GLN A C 1
ATOM 2029 O O . GLN A 1 271 ? -19.734 -19.394 31.818 1.00 81.50 271 GLN A O 1
ATOM 2034 N N . HIS A 1 272 ? -21.294 -19.162 33.412 1.00 82.12 272 HIS A N 1
ATOM 2035 C CA . HIS A 1 272 ? -21.061 -20.458 34.051 1.00 82.12 272 HIS A CA 1
ATOM 2036 C C . HIS A 1 272 ? -22.098 -21.513 33.650 1.00 82.12 272 HIS A C 1
ATOM 2038 O O . HIS A 1 272 ? -22.214 -22.561 34.286 1.00 82.12 272 HIS A O 1
ATOM 2044 N N . PHE A 1 273 ? -22.862 -21.278 32.584 1.00 84.06 273 PHE A N 1
ATOM 2045 C CA . PHE A 1 273 ? -23.769 -22.288 32.069 1.00 84.06 273 PHE A CA 1
ATOM 2046 C C . PHE A 1 273 ? -22.953 -23.493 31.587 1.00 84.06 273 PHE A C 1
ATOM 2048 O O . PHE A 1 273 ? -22.132 -23.376 30.682 1.00 84.06 273 PHE A O 1
ATOM 2055 N N . ARG A 1 274 ? -23.174 -24.656 32.215 1.00 83.75 274 ARG A N 1
ATOM 2056 C CA . ARG A 1 274 ? -22.400 -25.901 32.019 1.00 83.75 274 ARG A CA 1
ATOM 2057 C C . ARG A 1 274 ? -20.932 -25.850 32.470 1.00 83.75 274 ARG A C 1
ATOM 2059 O O . ARG A 1 274 ? -20.188 -26.779 32.175 1.00 83.75 274 ARG A O 1
ATOM 2066 N N . ALA A 1 275 ? -20.524 -24.835 33.228 1.00 81.75 275 ALA A N 1
ATOM 2067 C CA . ALA A 1 275 ? -19.202 -24.766 33.843 1.00 81.75 275 ALA A CA 1
ATOM 2068 C C . ALA A 1 275 ? -19.328 -24.555 35.356 1.00 81.75 275 ALA A C 1
ATOM 2070 O O . ALA A 1 275 ? -20.188 -23.817 35.832 1.00 81.75 275 ALA A O 1
ATOM 2071 N N . LYS A 1 276 ? -18.458 -25.189 36.147 1.00 76.75 276 LYS A N 1
ATOM 2072 C CA . LYS A 1 276 ? -18.415 -24.918 37.588 1.00 76.75 276 LYS A CA 1
ATOM 2073 C C . LYS A 1 276 ? -17.867 -23.507 37.795 1.00 76.75 276 LYS A C 1
ATOM 2075 O O . LYS A 1 276 ? -16.769 -23.205 37.332 1.00 76.75 276 LYS A O 1
ATOM 2080 N N . LYS A 1 277 ? -18.620 -22.651 38.493 1.00 75.00 277 LYS A N 1
ATOM 2081 C CA . LYS A 1 277 ? -18.150 -21.310 38.856 1.00 75.00 277 LYS A CA 1
ATOM 2082 C C . LYS A 1 277 ? -16.848 -21.439 39.666 1.00 75.00 277 LYS A C 1
ATOM 2084 O O . LYS A 1 277 ? -16.853 -22.151 40.675 1.00 75.00 277 LYS A O 1
ATOM 2089 N N . PRO A 1 278 ? -15.745 -20.796 39.245 1.00 70.12 278 PRO A N 1
ATOM 2090 C CA . PRO A 1 278 ? -14.538 -20.740 40.052 1.00 70.12 278 PRO A CA 1
ATOM 2091 C C . PRO A 1 278 ? -14.840 -19.951 41.327 1.00 70.12 278 PRO A C 1
ATOM 2093 O O . PRO A 1 278 ? -15.486 -18.903 41.295 1.00 70.12 278 PRO A O 1
ATOM 2096 N N . GLY A 1 279 ? -14.428 -20.488 42.468 1.00 64.88 279 GLY A N 1
ATOM 2097 C CA . GLY A 1 279 ? -14.761 -19.915 43.763 1.00 64.88 279 GLY A CA 1
ATOM 2098 C C . GLY A 1 279 ? -14.679 -20.944 44.878 1.00 64.88 279 GLY A C 1
ATOM 2099 O O . GLY A 1 279 ? -14.565 -22.148 44.639 1.00 64.88 279 GLY A O 1
ATOM 2100 N N . ARG A 1 280 ? -14.704 -20.452 46.114 1.00 60.62 280 ARG A N 1
ATOM 2101 C CA . ARG A 1 280 ? -14.657 -21.296 47.308 1.00 60.62 280 ARG A CA 1
ATOM 2102 C C . ARG A 1 280 ? -16.014 -21.968 47.571 1.00 60.62 280 ARG A C 1
ATOM 2104 O O . ARG A 1 280 ? -17.028 -21.504 47.043 1.00 60.62 280 ARG A O 1
ATOM 2111 N N . PRO A 1 281 ? -16.042 -23.057 48.361 1.00 62.34 281 PRO A N 1
ATOM 2112 C CA . PRO A 1 281 ? -17.283 -23.715 48.746 1.00 62.34 281 PRO A CA 1
ATOM 2113 C C . PRO A 1 281 ? -18.265 -22.727 49.403 1.00 62.34 281 PRO A C 1
ATOM 2115 O O . PRO A 1 281 ? -17.824 -21.830 50.129 1.00 62.34 281 PRO A O 1
ATOM 2118 N N . PRO A 1 282 ? -19.581 -22.886 49.185 1.00 60.97 282 PRO A N 1
ATOM 2119 C CA . PRO A 1 282 ? -20.595 -22.115 49.901 1.00 60.97 282 PRO A CA 1
ATOM 2120 C C . PRO A 1 282 ? -20.373 -22.198 51.422 1.00 60.97 282 PRO A C 1
ATOM 2122 O O . PRO A 1 282 ? -20.134 -23.286 51.941 1.00 60.97 282 PRO A O 1
ATOM 2125 N N . GLY A 1 283 ? -20.427 -21.062 52.128 1.00 63.62 283 GLY A N 1
ATOM 2126 C CA . GLY A 1 283 ? -20.262 -20.993 53.591 1.00 63.62 283 GLY A CA 1
ATOM 2127 C C . GLY A 1 283 ? -18.875 -20.576 54.106 1.00 63.62 283 GLY A C 1
ATOM 2128 O O . GLY A 1 283 ? -18.719 -20.378 55.304 1.00 63.62 283 GLY A O 1
ATOM 2129 N N . SER A 1 284 ? -17.867 -20.374 53.246 1.00 60.72 284 SER A N 1
ATOM 2130 C CA . SER A 1 284 ? -16.543 -19.859 53.661 1.00 60.72 284 SER A CA 1
ATOM 2131 C C . SER A 1 284 ? -16.397 -18.331 53.517 1.00 60.72 284 SER A C 1
ATOM 2133 O O . SER A 1 284 ? -15.295 -17.834 53.269 1.00 60.72 284 SER A O 1
ATOM 2135 N N . GLU A 1 285 ? -17.506 -17.592 53.543 1.00 62.12 285 GLU A N 1
ATOM 2136 C CA . GLU A 1 285 ? -17.583 -16.188 53.113 1.00 62.12 285 GLU A CA 1
ATOM 2137 C C . GLU A 1 285 ? -17.172 -15.211 54.232 1.00 62.12 285 GLU A C 1
ATOM 2139 O O . GLU A 1 285 ? -16.414 -14.267 53.995 1.00 62.12 285 GLU A O 1
ATOM 2144 N N . ASP A 1 286 ? -17.561 -15.502 55.471 1.00 56.56 286 ASP A N 1
ATOM 2145 C CA . ASP A 1 286 ? -17.379 -14.594 56.611 1.00 56.56 286 ASP A CA 1
ATOM 2146 C C . ASP A 1 286 ? -15.905 -14.359 56.985 1.00 56.56 286 ASP A C 1
ATOM 2148 O O . ASP A 1 286 ? -15.553 -13.277 57.443 1.00 56.56 286 ASP A O 1
ATOM 2152 N N . ARG A 1 287 ? -15.013 -15.325 56.711 1.00 55.06 287 ARG A N 1
ATOM 2153 C CA . ARG A 1 287 ? -13.571 -15.251 57.043 1.00 55.06 287 ARG A CA 1
ATOM 2154 C C . ARG A 1 287 ? -12.739 -14.288 56.189 1.00 55.06 287 ARG A C 1
ATOM 2156 O O . ARG A 1 287 ? -11.573 -14.086 56.492 1.00 55.06 287 ARG A O 1
ATOM 2163 N N . PHE A 1 288 ? -13.254 -13.802 55.061 1.00 54.72 288 PHE A N 1
ATOM 2164 C CA . PHE A 1 288 ? -12.429 -13.045 54.101 1.00 54.72 288 PHE A CA 1
ATOM 2165 C C . PHE A 1 288 ? -13.113 -11.801 53.538 1.00 54.72 288 PHE A C 1
ATOM 2167 O O . PHE A 1 288 ? -12.434 -10.887 53.062 1.00 54.72 288 PHE A O 1
ATOM 2174 N N . TRP A 1 289 ? -14.446 -11.744 53.575 1.00 56.50 289 TRP A N 1
ATOM 2175 C CA . TRP A 1 289 ? -15.179 -10.585 53.076 1.00 56.50 289 TRP A CA 1
ATOM 2176 C C . TRP A 1 289 ? -15.438 -9.550 54.174 1.00 56.50 289 TRP A C 1
ATOM 2178 O O . TRP A 1 289 ? -15.395 -8.363 53.867 1.00 56.50 289 TRP A O 1
ATOM 2188 N N . GLY A 1 290 ? -15.577 -9.950 55.442 1.00 52.28 290 GLY A N 1
ATOM 2189 C CA . GLY A 1 290 ? -15.662 -9.030 56.580 1.00 52.28 290 GLY A CA 1
ATOM 2190 C C . GLY A 1 290 ? -14.281 -8.628 57.093 1.00 52.28 290 GLY A C 1
ATOM 2191 O O . GLY A 1 290 ? -13.535 -9.497 57.512 1.00 52.28 290 GLY A O 1
ATOM 2192 N N . GLY A 1 291 ? -13.945 -7.332 57.045 1.00 52.06 291 GLY A N 1
ATOM 2193 C CA . GLY A 1 291 ? -12.877 -6.679 57.832 1.00 52.06 291 GLY A CA 1
ATOM 2194 C C . GLY A 1 291 ? -11.412 -7.073 57.583 1.00 52.06 291 GLY A C 1
ATOM 2195 O O . GLY A 1 291 ? -10.534 -6.222 57.700 1.00 52.06 291 GLY A O 1
ATOM 2196 N N . ASP A 1 292 ? -11.140 -8.308 57.176 1.00 55.81 292 ASP A N 1
ATOM 2197 C CA . ASP A 1 292 ? -9.820 -8.916 57.256 1.00 55.81 292 ASP A CA 1
ATOM 2198 C C . ASP A 1 292 ? -8.948 -8.436 56.102 1.00 55.81 292 ASP A C 1
ATOM 2200 O O . ASP A 1 292 ? -8.967 -8.934 54.970 1.00 55.81 292 ASP A O 1
ATOM 2204 N N . ARG A 1 293 ? -8.207 -7.370 56.389 1.00 56.47 293 ARG A N 1
ATOM 2205 C CA . ARG A 1 293 ? -6.983 -7.023 55.681 1.00 56.47 293 ARG A CA 1
ATOM 2206 C C . ARG A 1 293 ? -5.869 -7.815 56.368 1.00 56.47 293 ARG A C 1
ATOM 2208 O O . ARG A 1 293 ? -5.678 -7.623 57.569 1.00 56.47 293 ARG A O 1
ATOM 2215 N N . PRO A 1 294 ? -5.142 -8.699 55.665 1.00 56.84 294 PRO A N 1
ATOM 2216 C CA . PRO A 1 294 ? -3.958 -9.335 56.235 1.00 56.84 294 PRO A CA 1
ATOM 2217 C C . PRO A 1 294 ? -3.036 -8.262 56.837 1.00 56.84 294 PRO A C 1
ATOM 2219 O O . PRO A 1 294 ? -2.719 -7.285 56.161 1.00 56.84 294 PRO A O 1
ATOM 2222 N N . GLY A 1 295 ? -2.686 -8.396 58.120 1.00 55.31 295 GLY A N 1
ATOM 2223 C CA . GLY A 1 295 ? -1.863 -7.423 58.856 1.00 55.31 295 GLY A CA 1
ATOM 2224 C C . GLY A 1 295 ? -2.601 -6.223 59.474 1.00 55.31 295 GLY A C 1
ATOM 2225 O O . GLY A 1 295 ? -1.963 -5.395 60.114 1.00 55.31 295 GLY A O 1
ATOM 2226 N N . LEU A 1 296 ? -3.926 -6.117 59.324 1.00 53.28 296 LEU A N 1
ATOM 2227 C CA . LEU A 1 296 ? -4.761 -5.072 59.932 1.00 53.28 296 LEU A CA 1
ATOM 2228 C C . LEU A 1 296 ? -5.879 -5.719 60.761 1.00 53.28 296 LEU A C 1
ATOM 2230 O O . LEU A 1 296 ? -7.065 -5.580 60.479 1.00 53.28 296 LEU A O 1
ATOM 2234 N N . ARG A 1 297 ? -5.477 -6.471 61.782 1.00 48.25 297 ARG A N 1
ATOM 2235 C CA . ARG A 1 297 ? -6.364 -6.967 62.831 1.00 48.25 297 ARG A CA 1
ATOM 2236 C C . ARG A 1 297 ? -5.635 -6.862 64.165 1.00 48.25 297 ARG A C 1
ATOM 2238 O O . ARG A 1 297 ? -4.539 -7.394 64.310 1.00 48.25 297 ARG A O 1
ATOM 2245 N N . SER A 1 298 ? -6.266 -6.209 65.136 1.00 52.53 298 SER A N 1
ATOM 2246 C CA . SER A 1 298 ? -5.930 -6.323 66.564 1.00 52.53 298 SER A CA 1
ATOM 2247 C C . SER A 1 298 ? -6.187 -7.737 67.118 1.00 52.53 298 SER A C 1
ATOM 2249 O O . SER A 1 298 ? -5.868 -8.017 68.263 1.00 52.53 298 SER A O 1
ATOM 2251 N N . ASP A 1 299 ? -6.779 -8.611 66.304 1.00 48.16 299 ASP A N 1
ATOM 2252 C CA . ASP A 1 299 ? -7.235 -9.975 66.569 1.00 48.16 299 ASP A CA 1
ATOM 2253 C C . ASP A 1 299 ? -6.584 -11.021 65.630 1.00 48.16 299 ASP A C 1
ATOM 2255 O O . ASP A 1 299 ? -7.053 -12.155 65.535 1.00 48.16 299 ASP A O 1
ATOM 2259 N N . TYR A 1 300 ? -5.480 -10.683 64.945 1.00 49.38 300 TYR A N 1
ATOM 2260 C CA . TYR A 1 300 ? -4.655 -11.667 64.230 1.00 49.38 300 TYR A CA 1
ATOM 2261 C C . TYR A 1 300 ? -3.714 -12.363 65.223 1.00 49.38 300 TYR A C 1
ATOM 2263 O O . TYR A 1 300 ? -2.543 -12.010 65.342 1.00 49.38 300 TYR A O 1
ATOM 2271 N N . HIS A 1 301 ? -4.226 -13.345 65.964 1.00 47.03 301 HIS A N 1
ATOM 2272 C CA . HIS A 1 301 ? -3.370 -14.273 66.698 1.00 47.03 301 HIS A CA 1
ATOM 2273 C C . HIS A 1 301 ? -2.937 -15.401 65.762 1.00 47.03 301 HIS A C 1
ATOM 2275 O O . HIS A 1 301 ? -3.693 -16.331 65.477 1.00 47.03 301 HIS A O 1
ATOM 2281 N N . ASP A 1 302 ? -1.704 -15.305 65.270 1.00 44.97 302 ASP A N 1
ATOM 2282 C CA . ASP A 1 302 ? -1.020 -16.444 64.676 1.00 44.97 302 ASP A CA 1
ATOM 2283 C C . ASP A 1 302 ? -0.666 -17.450 65.783 1.00 44.97 302 ASP A C 1
ATOM 2285 O O . ASP A 1 302 ? 0.382 -17.369 66.418 1.00 44.97 302 ASP A O 1
ATOM 2289 N N . HIS A 1 303 ? -1.568 -18.395 66.040 1.00 48.50 303 HIS A N 1
ATOM 2290 C CA . HIS A 1 303 ? -1.319 -19.502 66.967 1.00 48.50 303 HIS A CA 1
ATOM 2291 C C . HIS A 1 303 ? -0.396 -20.585 66.377 1.00 48.50 303 HIS A C 1
ATOM 2293 O O . HIS A 1 303 ? -0.129 -21.579 67.049 1.00 48.50 303 HIS A O 1
ATOM 2299 N N . SER A 1 304 ? 0.097 -20.428 65.140 1.00 47.75 304 SER A N 1
ATOM 2300 C CA . SER A 1 304 ? 1.056 -21.369 64.546 1.00 47.75 304 SER A CA 1
ATOM 2301 C C . SER A 1 304 ? 2.508 -21.094 64.953 1.00 47.75 304 SER A C 1
ATOM 2303 O O . SER A 1 304 ? 3.350 -21.975 64.809 1.00 47.75 304 SER A O 1
ATOM 2305 N N . ALA A 1 305 ? 2.787 -19.928 65.548 1.00 42.22 305 ALA A N 1
ATOM 2306 C CA . ALA A 1 305 ? 4.105 -19.569 66.077 1.00 42.22 305 ALA A CA 1
ATOM 2307 C C . ALA A 1 305 ? 4.329 -19.968 67.554 1.00 42.22 305 ALA A C 1
ATOM 2309 O O . ALA A 1 305 ? 5.409 -19.728 68.085 1.00 42.22 305 ALA A O 1
ATOM 2310 N N . THR A 1 306 ? 3.335 -20.567 68.227 1.00 43.94 306 THR A N 1
ATOM 2311 C CA . THR A 1 306 ? 3.410 -20.957 69.654 1.00 43.94 306 THR A CA 1
ATOM 2312 C C . THR A 1 306 ? 3.284 -22.461 69.899 1.00 43.94 306 THR A C 1
ATOM 2314 O O . THR A 1 306 ? 2.911 -22.873 70.994 1.00 43.94 306 THR A O 1
ATOM 2317 N N . LEU A 1 307 ? 3.588 -23.305 68.912 1.00 42.12 307 LEU A N 1
ATOM 2318 C CA . LEU A 1 307 ? 3.938 -24.689 69.227 1.00 42.12 307 LEU A CA 1
ATOM 2319 C C . LEU A 1 307 ? 5.404 -24.686 69.652 1.00 42.12 307 LEU A C 1
ATOM 2321 O O . LEU A 1 307 ? 6.304 -24.763 68.819 1.00 42.12 307 LEU A O 1
ATOM 2325 N N . GLU A 1 308 ? 5.612 -24.503 70.957 1.00 40.91 308 GLU A N 1
ATOM 2326 C CA . GLU A 1 308 ? 6.864 -24.855 71.614 1.00 40.91 308 GLU A CA 1
ATOM 2327 C C . GLU A 1 308 ? 7.257 -26.267 71.183 1.00 40.91 308 GLU A C 1
ATOM 2329 O O . GLU A 1 308 ? 6.472 -27.216 71.274 1.00 40.91 308 GLU A O 1
ATOM 2334 N N . ASP A 1 309 ? 8.485 -26.356 70.689 1.00 44.16 309 ASP A N 1
ATOM 2335 C CA . ASP A 1 309 ? 9.225 -27.580 70.448 1.00 44.16 309 ASP A CA 1
ATOM 2336 C C . ASP A 1 309 ? 9.348 -28.345 71.775 1.00 44.16 309 ASP A C 1
ATOM 2338 O O . ASP A 1 309 ? 10.285 -28.167 72.548 1.00 44.16 309 ASP A O 1
ATOM 2342 N N . THR A 1 310 ? 8.326 -29.134 72.090 1.00 47.72 310 THR A N 1
ATOM 2343 C CA . THR A 1 310 ? 8.340 -30.109 73.181 1.00 47.72 310 THR A CA 1
ATOM 2344 C C . THR A 1 310 ? 8.641 -31.474 72.587 1.00 47.72 310 THR A C 1
ATOM 2346 O O . THR A 1 310 ? 7.839 -32.402 72.659 1.00 47.72 310 THR A O 1
ATOM 2349 N N . ASP A 1 311 ? 9.819 -31.605 71.975 1.00 40.06 311 ASP A N 1
ATOM 2350 C CA . ASP A 1 311 ? 10.403 -32.914 71.695 1.00 40.06 311 ASP A CA 1
ATOM 2351 C C . ASP A 1 311 ? 11.117 -33.432 72.960 1.00 40.06 311 ASP A C 1
ATOM 2353 O O . ASP A 1 311 ? 12.339 -33.546 73.028 1.00 40.06 311 ASP A O 1
ATOM 2357 N N . GLU A 1 312 ? 10.338 -33.742 74.004 1.00 46.56 312 GLU A N 1
ATOM 2358 C CA . GLU A 1 312 ? 10.748 -34.741 74.995 1.00 46.56 312 GLU A CA 1
ATOM 2359 C C . GLU A 1 312 ? 10.497 -36.128 74.393 1.00 46.56 312 GLU A C 1
ATOM 2361 O O . GLU A 1 312 ? 9.458 -36.757 74.606 1.00 46.56 312 GLU A O 1
ATOM 2366 N N . ARG A 1 313 ? 11.471 -36.618 73.625 1.00 39.91 313 ARG A N 1
ATOM 2367 C CA . ARG A 1 313 ? 11.598 -38.044 73.317 1.00 39.91 313 ARG A CA 1
ATOM 2368 C C . ARG A 1 313 ? 12.794 -38.628 74.062 1.00 39.91 313 ARG A C 1
ATOM 2370 O O . ARG A 1 313 ? 13.944 -38.453 73.664 1.00 39.91 313 ARG A O 1
ATOM 2377 N N . HIS A 1 314 ? 12.458 -39.291 75.170 1.00 40.25 314 HIS A N 1
ATOM 2378 C CA . HIS A 1 314 ? 13.203 -40.407 75.755 1.00 40.25 314 HIS A CA 1
ATOM 2379 C C . HIS A 1 314 ? 13.435 -41.535 74.743 1.00 40.25 314 HIS A C 1
ATOM 2381 O O . HIS A 1 314 ? 12.544 -41.756 73.888 1.00 40.25 314 HIS A O 1
#

Radius of gyration: 33.12 Å; chains: 1; bounding box: 61×59×114 Å